Protein AF-0000000084575493 (afdb_homodimer)

pLDDT: mean 74.66, std 21.81, range [24.53, 96.75]

Solvent-accessible surface area (backbone atoms only — not comparable to full-atom values): 20691 Å² total; per-residue (Å²): 92,68,50,71,41,90,81,30,93,59,54,53,42,39,46,71,50,71,45,67,44,36,82,51,67,76,40,82,54,80,52,71,64,71,71,68,60,67,61,82,63,91,58,74,70,70,66,46,34,67,52,40,39,63,66,34,50,75,36,62,47,43,54,50,52,50,50,50,22,64,75,64,70,41,89,67,64,42,80,74,75,52,50,68,33,68,70,31,69,68,26,49,52,49,29,59,74,72,66,55,46,65,55,77,57,71,63,75,52,52,54,73,42,51,62,57,43,50,49,25,53,40,49,33,51,31,71,69,38,85,63,19,62,74,40,70,68,37,34,49,53,34,48,51,50,42,56,66,67,55,46,51,65,63,42,28,63,43,43,65,47,52,48,72,46,65,12,65,79,72,34,91,64,92,58,71,46,74,56,102,92,66,51,70,42,92,81,31,94,58,54,52,43,38,48,71,51,69,45,65,44,36,82,50,66,75,42,82,56,81,50,71,67,72,71,68,61,68,62,81,63,90,56,75,71,71,68,46,34,66,54,40,40,63,66,33,50,75,37,61,48,44,54,52,51,51,51,50,22,64,74,65,72,43,88,66,65,41,78,71,73,52,52,68,33,68,69,32,68,68,28,48,51,49,29,59,75,72,68,53,47,64,54,81,58,69,64,75,51,52,55,75,42,52,62,58,43,50,47,26,54,40,49,34,51,30,71,68,39,87,62,20,62,73,39,70,67,38,34,49,52,34,47,51,50,41,56,68,67,56,46,49,64,63,42,27,63,44,42,65,47,52,47,70,46,65,10,64,80,72,33,90,66,91,58,71,46,74,54,100

Nearest PDB structures (foldseek):
  3k9j-assembly2_A  TM=7.952E-01  e=5.932E-05  Homo sapiens
  1czb-assembly1_A-2  TM=6.270E-01  e=1.146E-02  Avian sarcoma virus
  3o4n-assembly1_B  TM=6.068E-01  e=2.576E-02  Rous sarcoma virus
  8cta-assembly4_M  TM=6.059E-01  e=1.301E-01  Human immunodeficiency virus 1
  5hot-assembly1_B  TM=5.696E-01  e=4.646E-01  Human immunodeficiency virus 1

Foldseek 3Di:
DWDDDPLALGTWDKDFDADQLGGFDIDTFDDVVVPDDPPPDPPPDDQALVSCLVRPVVPRPLVVQVVVCVVVVDHAEAEDLLPPSCPDPSNVVSCVVSVHHYDPDPSPCSVLPLVVVVVVQLSVQLVPDPCCRVDNVSVVVSSNVSSVPDGSVNRNVSNVVNPQPACVSVDVDPDSDRND/DWDDDPLALGTWDKDFDADQLGGFDIDTFDDVVVPDDPPPDPPPDDQALVSCLVRPVVPRPLVVQVVVCVVVVDHAEAEDLLPPSCPDPSNVVSCVVSVHHYDPDPSPPSVLPLVVVVVVQLSVQLVPDPCCRVDNVSVVVSSNVSSVPDGSVNRNVSNVVNPQPACVSVDVPDDSPRND

Sequence (360 aa):
MVYTHPNIKSGIMVWGCIAYGKKGPLVHLDLPRLKGKAPKDHKWGGLDAEGYVMQVLEGPLLQFYKDCEKEHDKKMLVVEDGASAHISKLTAEAQTRLGIKCLAHPTRSPDLNPIECIWFELKCKVQRMPGAYKSINALWEATRQAWEELTKEDIRRVTSKMGHVPEAAIEKKGGTVKVFMVYTHPNIKSGIMVWGCIAYGKKGPLVHLDLPRLKGKAPKDHKWGGLDAEGYVMQVLEGPLLQFYKDCEKEHDKKMLVVEDGASAHISKLTAEAQTRLGIKCLAHPTRSPDLNPIECIWFELKCKVQRMPGAYKSINALWEATRQAWEELTKEDIRRVTSKMGHVPEAAIEKKGGTVKVF

Radius of gyration: 20.81 Å; Cα contacts (8 Å, |Δi|>4): 531; chains: 2; bounding box: 54×52×47 Å

Structure (mmCIF, N/CA/C/O backbone):
data_AF-0000000084575493-model_v1
#
loop_
_entity.id
_entity.type
_entity.pdbx_description
1 polymer 'Tc1-like transposase DDE domain-containing protein'
#
loop_
_atom_site.group_PDB
_atom_site.id
_atom_site.type_symbol
_atom_site.label_atom_id
_atom_site.label_alt_id
_atom_site.label_comp_id
_atom_site.label_asym_id
_atom_site.label_entity_id
_atom_site.label_seq_id
_atom_site.pdbx_PDB_ins_code
_atom_site.Cartn_x
_atom_site.Cartn_y
_atom_site.Cartn_z
_atom_site.occupancy
_atom_site.B_iso_or_equiv
_atom_site.auth_seq_id
_atom_site.auth_comp_id
_atom_site.auth_asym_id
_atom_site.auth_atom_id
_atom_site.pdbx_PDB_model_num
ATOM 1 N N . MET A 1 1 ? -3.256 -10.516 0.684 1 44.16 1 MET A N 1
ATOM 2 C CA . MET A 1 1 ? -4.086 -9.398 1.142 1 44.16 1 MET A CA 1
ATOM 3 C C . MET A 1 1 ? -5.23 -9.898 2.018 1 44.16 1 MET A C 1
ATOM 5 O O . MET A 1 1 ? -5.828 -10.938 1.73 1 44.16 1 MET A O 1
ATOM 9 N N . VAL A 1 2 ? -5.371 -9.352 3.26 1 43.72 2 VAL A N 1
ATOM 10 C CA . VAL A 1 2 ? -6.469 -9.703 4.148 1 43.72 2 VAL A CA 1
ATOM 11 C C . VAL A 1 2 ? -7.574 -8.656 4.051 1 43.72 2 VAL A C 1
ATOM 13 O O . VAL A 1 2 ? -7.297 -7.453 4.031 1 43.72 2 VAL A O 1
ATOM 16 N N . TYR A 1 3 ? -8.805 -9.219 3.705 1 48.31 3 TYR A N 1
ATOM 17 C CA . TYR A 1 3 ? -9.984 -8.352 3.703 1 48.31 3 TYR A CA 1
ATOM 18 C C . TYR A 1 3 ? -10.781 -8.523 4.988 1 48.31 3 TYR A C 1
ATOM 20 O O . TYR A 1 3 ? -11.172 -9.633 5.344 1 48.31 3 TYR A O 1
ATOM 28 N N . THR A 1 4 ? -10.68 -7.508 5.891 1 44.91 4 THR A N 1
ATOM 29 C CA . THR A 1 4 ? -11.5 -7.566 7.098 1 44.91 4 THR A CA 1
ATOM 30 C C . THR A 1 4 ? -12.539 -6.449 7.098 1 44.91 4 THR A C 1
ATOM 32 O O . THR A 1 4 ? -12.297 -5.367 6.566 1 44.91 4 THR A O 1
ATOM 35 N N . HIS A 1 5 ? -13.758 -6.789 7.246 1 49.41 5 HIS A N 1
ATOM 36 C CA . HIS A 1 5 ? -14.844 -5.82 7.398 1 49.41 5 HIS A CA 1
ATOM 37 C C . HIS A 1 5 ? -15.531 -5.969 8.75 1 49.41 5 HIS A C 1
ATOM 39 O O . HIS A 1 5 ? -15.719 -7.086 9.234 1 49.41 5 HIS A O 1
ATOM 45 N N . PRO A 1 6 ? -15.633 -4.797 9.43 1 46.91 6 PRO A N 1
ATOM 46 C CA . PRO A 1 6 ? -16.219 -4.867 10.773 1 46.91 6 PRO A CA 1
ATOM 47 C C . PRO A 1 6 ? -17.438 -5.793 10.828 1 46.91 6 PRO A C 1
ATOM 49 O O . PRO A 1 6 ? -17.672 -6.434 11.859 1 46.91 6 PRO A O 1
ATOM 52 N N . ASN A 1 7 ? -18.219 -5.793 9.805 1 44.56 7 ASN A N 1
ATOM 53 C CA . ASN A 1 7 ? -19.422 -6.621 9.844 1 44.56 7 ASN A CA 1
ATOM 54 C C . ASN A 1 7 ? -19.094 -8.102 9.727 1 44.56 7 ASN A C 1
ATOM 56 O O . ASN A 1 7 ? -19.953 -8.961 9.914 1 44.56 7 ASN A O 1
ATOM 60 N N . ILE A 1 8 ? -17.906 -8.305 9.211 1 44.69 8 ILE A N 1
ATOM 61 C CA . ILE A 1 8 ? -17.5 -9.703 9.117 1 44.69 8 ILE A CA 1
ATOM 62 C C . ILE A 1 8 ? -16.375 -9.977 10.094 1 44.69 8 ILE A C 1
ATOM 64 O O . ILE A 1 8 ? -15.383 -9.234 10.141 1 44.69 8 ILE A O 1
ATOM 68 N N . LYS A 1 9 ? -16.625 -10.586 11.219 1 50.38 9 LYS A N 1
ATOM 69 C CA . LYS A 1 9 ? -15.68 -10.961 12.273 1 50.38 9 LYS A CA 1
ATOM 70 C C . LYS A 1 9 ? -14.414 -11.578 11.688 1 50.38 9 LYS A C 1
ATOM 72 O O . LYS A 1 9 ? -13.383 -11.656 12.359 1 50.38 9 LYS A O 1
ATOM 77 N N . SER A 1 10 ? -14.742 -12.188 10.477 1 54.75 10 SER A N 1
ATOM 78 C CA . SER A 1 10 ? -13.609 -12.914 9.93 1 54.75 10 SER A CA 1
ATOM 79 C C . SER A 1 10 ? -13.258 -12.422 8.531 1 54.75 10 SER A C 1
ATOM 81 O O . SER A 1 10 ? -14.133 -11.945 7.797 1 54.75 10 SER A O 1
ATOM 83 N N . GLY A 1 11 ? -12.094 -12.086 8.234 1 70 11 GLY A N 1
ATOM 84 C CA . GLY A 1 11 ? -11.656 -11.68 6.906 1 70 11 GLY A CA 1
ATOM 85 C C . GLY A 1 11 ? -11.172 -12.844 6.062 1 70 11 GLY A C 1
ATOM 86 O O . GLY A 1 11 ? -11.32 -14.008 6.449 1 70 11 GLY A O 1
ATOM 87 N N . ILE A 1 12 ? -11.211 -12.766 4.793 1 79.75 12 ILE A N 1
ATOM 88 C CA . ILE A 1 12 ? -10.617 -13.758 3.898 1 79.75 12 ILE A CA 1
ATOM 89 C C . ILE A 1 12 ? -9.18 -13.352 3.572 1 79.75 12 ILE A C 1
ATOM 91 O O . ILE A 1 12 ? -8.828 -12.172 3.629 1 79.75 12 ILE A O 1
ATOM 95 N N . MET A 1 13 ? -8.445 -14.43 3.402 1 83.88 13 MET A N 1
ATOM 96 C CA . MET A 1 13 ? -7.094 -14.227 2.889 1 83.88 13 MET A CA 1
ATOM 97 C C . MET A 1 13 ? -6.996 -14.656 1.427 1 83.88 13 MET A C 1
ATOM 99 O O . MET A 1 13 ? -7.371 -15.773 1.077 1 83.88 13 MET A O 1
ATOM 103 N N . VAL A 1 14 ? -6.574 -13.68 0.652 1 89.62 14 VAL A N 1
ATOM 104 C CA . VAL A 1 14 ? -6.449 -13.992 -0.769 1 89.62 14 VAL A CA 1
ATOM 105 C C . VAL A 1 14 ? -5.023 -13.711 -1.236 1 89.62 14 VAL A C 1
ATOM 107 O O . VAL A 1 14 ? -4.32 -12.883 -0.649 1 89.62 14 VAL A O 1
ATOM 110 N N . TRP A 1 15 ? -4.617 -14.492 -2.221 1 89.69 15 TRP A N 1
ATOM 111 C CA . TRP A 1 15 ? -3.359 -14.25 -2.918 1 89.69 15 TRP A CA 1
ATOM 112 C C . TRP A 1 15 ? -3.596 -14.016 -4.406 1 89.69 15 TRP A C 1
ATOM 114 O O . TRP A 1 15 ? -4.434 -14.68 -5.02 1 89.69 15 TRP A O 1
ATOM 124 N N . GLY A 1 16 ? -2.914 -13 -4.941 1 92.5 16 GLY A N 1
ATOM 125 C CA . GLY A 1 16 ? -2.934 -12.719 -6.367 1 92.5 16 GLY A CA 1
ATOM 126 C C . GLY A 1 16 ? -1.605 -12.211 -6.895 1 92.5 16 GLY A C 1
ATOM 127 O O . GLY A 1 16 ? -0.726 -11.836 -6.117 1 92.5 16 GLY A O 1
ATOM 128 N N . CYS A 1 17 ? -1.479 -12.305 -8.188 1 92.56 17 CYS A N 1
ATOM 129 C CA . CYS A 1 17 ? -0.274 -11.766 -8.812 1 92.56 17 CYS A CA 1
ATOM 130 C C . CYS A 1 17 ? -0.595 -11.117 -10.156 1 92.56 17 CYS A C 1
ATOM 132 O O . CYS A 1 17 ? -1.684 -11.312 -10.695 1 92.56 17 CYS A O 1
ATOM 134 N N . ILE A 1 18 ? 0.284 -10.305 -10.531 1 91.5 18 ILE A N 1
ATOM 135 C CA . ILE A 1 18 ? 0.169 -9.617 -11.82 1 91.5 18 ILE A CA 1
ATOM 136 C C . ILE A 1 18 ? 1.536 -9.562 -12.5 1 91.5 18 ILE A C 1
ATOM 138 O O . ILE A 1 18 ? 2.568 -9.727 -11.844 1 91.5 18 ILE A O 1
ATOM 142 N N . ALA A 1 19 ? 1.518 -9.5 -13.766 1 89.5 19 ALA A N 1
ATOM 143 C CA . ALA A 1 19 ? 2.688 -9.227 -14.602 1 89.5 19 ALA A CA 1
ATOM 144 C C . ALA A 1 19 ? 2.424 -8.062 -15.547 1 89.5 19 ALA A C 1
ATOM 146 O O . ALA A 1 19 ? 1.321 -7.516 -15.578 1 89.5 19 ALA A O 1
ATOM 147 N N . TYR A 1 20 ? 3.451 -7.605 -16.188 1 84.25 20 TYR A N 1
ATOM 148 C CA . TYR A 1 20 ? 3.273 -6.465 -17.094 1 84.25 20 TYR A CA 1
ATOM 149 C C . TYR A 1 20 ? 2.105 -6.695 -18.031 1 84.25 20 TYR A C 1
ATOM 151 O O . TYR A 1 20 ? 2.195 -7.516 -18.953 1 84.25 20 TYR A O 1
ATOM 159 N N . GLY A 1 21 ? 1.023 -6.004 -17.75 1 82.31 21 GLY A N 1
ATOM 160 C CA . GLY A 1 21 ? -0.167 -6.059 -18.594 1 82.31 21 GLY A CA 1
ATOM 161 C C . GLY A 1 21 ? -0.889 -7.391 -18.5 1 82.31 21 GLY A C 1
ATOM 162 O O . GLY A 1 21 ? -1.679 -7.73 -19.391 1 82.31 21 GLY A O 1
ATOM 163 N N . LYS A 1 22 ? -0.613 -8.211 -17.609 1 90.25 22 LYS A N 1
ATOM 164 C CA . LYS A 1 22 ? -1.219 -9.531 -17.484 1 90.25 22 LYS A CA 1
ATOM 165 C C . LYS A 1 22 ? -1.695 -9.789 -16.047 1 90.25 22 LYS A C 1
ATOM 167 O O . LYS A 1 22 ? -0.956 -9.555 -15.094 1 90.25 22 LYS A O 1
ATOM 172 N N . LYS A 1 23 ? -2.91 -10.227 -16 1 94.12 23 LYS A N 1
ATOM 173 C CA . LYS A 1 23 ? -3.498 -10.594 -14.719 1 94.12 23 LYS A CA 1
ATOM 174 C C . LYS A 1 23 ? -3.27 -12.07 -14.406 1 94.12 23 LYS A C 1
ATOM 176 O O . LYS A 1 23 ? -3.494 -12.93 -15.258 1 94.12 23 LYS A O 1
ATOM 181 N N . GLY A 1 24 ? -2.748 -12.352 -13.25 1 95.56 24 GLY A N 1
ATOM 182 C CA . GLY A 1 24 ? -2.576 -13.727 -12.805 1 95.56 24 GLY A CA 1
ATOM 183 C C . GLY A 1 24 ? -3.771 -14.258 -12.031 1 95.56 24 GLY A C 1
ATOM 184 O O . GLY A 1 24 ? -4.812 -13.602 -11.961 1 95.56 24 GLY A O 1
ATOM 185 N N . PRO A 1 25 ? -3.598 -15.414 -11.531 1 95.75 25 PRO A N 1
ATOM 186 C CA . PRO A 1 25 ? -4.707 -16.016 -10.789 1 95.75 25 PRO A CA 1
ATOM 187 C C . PRO A 1 25 ? -4.949 -15.344 -9.438 1 95.75 25 PRO A C 1
ATOM 189 O O . PRO A 1 25 ? -4.043 -14.711 -8.891 1 95.75 25 PRO A O 1
ATOM 192 N N . LEU A 1 26 ? -6.125 -15.383 -8.945 1 95.88 26 LEU A N 1
ATOM 193 C CA . LEU A 1 26 ? -6.512 -15.055 -7.578 1 95.88 26 LEU A CA 1
ATOM 194 C C . LEU A 1 26 ? -6.883 -16.312 -6.805 1 95.88 26 LEU A C 1
ATOM 196 O O . LEU A 1 26 ? -7.68 -17.125 -7.277 1 95.88 26 LEU A O 1
ATOM 200 N N . VAL A 1 27 ? -6.285 -16.469 -5.617 1 94.06 27 VAL A N 1
ATOM 201 C CA . VAL A 1 27 ? -6.488 -17.703 -4.852 1 94.06 27 VAL A CA 1
ATOM 202 C C . VAL A 1 27 ? -7.047 -17.359 -3.473 1 94.06 27 VAL A C 1
ATOM 204 O O . VAL A 1 27 ? -6.57 -16.438 -2.811 1 94.06 27 VAL A O 1
ATOM 207 N N . HIS A 1 28 ? -8.086 -18.062 -3.123 1 92.56 28 HIS A N 1
ATOM 208 C CA . HIS A 1 28 ? -8.562 -18.016 -1.746 1 92.56 28 HIS A CA 1
ATOM 209 C C . HIS A 1 28 ? -7.75 -18.953 -0.856 1 92.56 28 HIS A C 1
ATOM 211 O O . HIS A 1 28 ? -7.789 -20.172 -1.024 1 92.56 28 HIS A O 1
ATOM 217 N N . LEU A 1 29 ? -7.043 -18.359 0.084 1 87.88 29 LEU A N 1
ATOM 218 C CA . LEU A 1 29 ? -6.113 -19.141 0.882 1 87.88 29 LEU A CA 1
ATOM 219 C C . LEU A 1 29 ? -6.793 -19.688 2.135 1 87.88 29 LEU A C 1
ATOM 221 O O . LEU A 1 29 ? -7.594 -18.984 2.76 1 87.88 29 LEU A O 1
ATOM 225 N N . ASP A 1 30 ? -6.469 -20.906 2.422 1 79.31 30 ASP A N 1
ATOM 226 C CA . ASP A 1 30 ? -6.938 -21.531 3.65 1 79.31 30 ASP A CA 1
ATOM 227 C C . ASP A 1 30 ? -5.984 -21.25 4.809 1 79.31 30 ASP A C 1
ATOM 229 O O . ASP A 1 30 ? -4.785 -21.531 4.711 1 79.31 30 ASP A O 1
ATOM 233 N N . LEU A 1 31 ? -6.453 -20.625 5.801 1 70.81 31 LEU A N 1
ATOM 234 C CA . LEU A 1 31 ? -5.605 -20.359 6.957 1 70.81 31 LEU A CA 1
ATOM 235 C C . LEU A 1 31 ? -5.816 -21.406 8.039 1 70.81 31 LEU A C 1
ATOM 237 O O . LEU A 1 31 ? -6.957 -21.734 8.383 1 70.81 31 LEU A O 1
ATOM 241 N N . PRO A 1 32 ? -4.914 -22.391 8.211 1 55.72 32 PRO A N 1
ATOM 242 C CA . PRO A 1 32 ? -5.141 -23.422 9.242 1 55.72 32 PRO A CA 1
ATOM 243 C C . PRO A 1 32 ? -5.684 -22.828 10.539 1 55.72 32 PRO A C 1
ATOM 245 O O . PRO A 1 32 ? -6.523 -23.453 11.203 1 55.72 32 PRO A O 1
ATOM 248 N N . ARG A 1 33 ? -4.867 -21.969 11.227 1 49.56 33 ARG A N 1
ATOM 249 C CA . ARG A 1 33 ? -5.23 -21.516 12.562 1 49.56 33 ARG A CA 1
ATOM 250 C C . ARG A 1 33 ? -6.617 -20.875 12.57 1 49.56 33 ARG A C 1
ATOM 252 O O . ARG A 1 33 ? -7.191 -20.641 13.633 1 49.56 33 ARG A O 1
ATOM 259 N N . LEU A 1 34 ? -7.094 -20.484 11.492 1 46.62 34 LEU A N 1
ATOM 260 C CA . LEU A 1 34 ? -8.461 -19.969 11.5 1 46.62 34 LEU A CA 1
ATOM 261 C C . LEU A 1 34 ? -9.453 -21.078 11.812 1 46.62 34 LEU A C 1
ATOM 263 O O . LEU A 1 34 ? -10.594 -20.812 12.203 1 46.62 34 LEU A O 1
ATOM 267 N N . LYS A 1 35 ? -9.25 -22.406 11.508 1 43.94 35 LYS A N 1
ATOM 268 C CA . LYS A 1 35 ? -10.25 -23.438 11.758 1 43.94 35 LYS A CA 1
ATOM 269 C C . LYS A 1 35 ? -10.484 -23.625 13.25 1 43.94 35 LYS A C 1
ATOM 271 O O . LYS A 1 35 ? -11.539 -24.125 13.664 1 43.94 35 LYS A O 1
ATOM 276 N N . GLY A 1 36 ? -9.484 -23.734 14.117 1 40.72 36 GLY A N 1
ATOM 277 C CA . GLY A 1 36 ? -9.82 -24.062 15.492 1 40.72 36 GLY A CA 1
ATOM 278 C C . GLY A 1 36 ? -10.18 -22.844 16.328 1 40.72 36 GLY A C 1
ATOM 279 O O . GLY A 1 36 ? -11.32 -22.703 16.766 1 40.72 36 GLY A O 1
ATOM 280 N N . LYS A 1 37 ? -9.242 -22.406 17.344 1 37.75 37 LYS A N 1
ATOM 281 C CA . LYS A 1 37 ? -9.516 -21.453 18.406 1 37.75 37 LYS A CA 1
ATOM 282 C C . LYS A 1 37 ? -9.688 -20.047 17.859 1 37.75 37 LYS A C 1
ATOM 284 O O . LYS A 1 37 ? -8.961 -19.625 16.953 1 37.75 37 LYS A O 1
ATOM 289 N N . ALA A 1 38 ? -10.867 -19.688 17.969 1 40.19 38 ALA A N 1
ATOM 290 C CA . ALA A 1 38 ? -11.125 -18.266 17.766 1 40.19 38 ALA A CA 1
ATOM 291 C C . ALA A 1 38 ? -9.914 -17.422 18.156 1 40.19 38 ALA A C 1
ATOM 293 O O . ALA A 1 38 ? -9.352 -17.594 19.234 1 40.19 38 ALA A O 1
ATOM 294 N N . PRO A 1 39 ? -9.031 -17.141 17.125 1 36.59 39 PRO A N 1
ATOM 295 C CA . PRO A 1 39 ? -7.887 -16.438 17.719 1 36.59 39 PRO A CA 1
ATOM 296 C C . PRO A 1 39 ? -8.281 -15.578 18.906 1 36.59 39 PRO A C 1
ATOM 298 O O . PRO A 1 39 ? -9.305 -14.891 18.875 1 36.59 39 PRO A O 1
ATOM 301 N N . LYS A 1 40 ? -8.102 -16.188 20.078 1 38.69 40 LYS A N 1
ATOM 302 C CA . LYS A 1 40 ? -8.32 -15.188 21.109 1 38.69 40 LYS A CA 1
ATOM 303 C C . LYS A 1 40 ? -7.926 -13.797 20.625 1 38.69 40 LYS A C 1
ATOM 305 O O . LYS A 1 40 ? -8.625 -12.82 20.906 1 38.69 40 LYS A O 1
ATOM 310 N N . ASP A 1 41 ? -6.547 -13.57 20.672 1 38.31 41 ASP A N 1
ATOM 311 C CA . ASP A 1 41 ? -5.953 -12.266 20.391 1 38.31 41 ASP A CA 1
ATOM 312 C C . ASP A 1 41 ? -6.008 -11.961 18.891 1 38.31 41 ASP A C 1
ATOM 314 O O . ASP A 1 41 ? -6.07 -12.875 18.062 1 38.31 41 ASP A O 1
ATOM 318 N N . HIS A 1 42 ? -6.465 -10.812 18.484 1 41.06 42 HIS A N 1
ATOM 319 C CA . HIS A 1 42 ? -6.715 -10.047 17.281 1 41.06 42 HIS A CA 1
ATOM 320 C C . HIS A 1 42 ? -5.738 -10.438 16.172 1 41.06 42 HIS A C 1
ATOM 322 O O . HIS A 1 42 ? -5.676 -9.773 15.133 1 41.06 42 HIS A O 1
ATOM 328 N N . LYS A 1 43 ? -4.84 -11.422 16.484 1 42.31 43 LYS A N 1
ATOM 329 C CA . LYS A 1 43 ? -3.85 -11.641 15.43 1 42.31 43 LYS A CA 1
ATOM 330 C C . LYS A 1 43 ? -4.371 -12.617 14.375 1 42.31 43 LYS A C 1
ATOM 332 O O . LYS A 1 43 ? -4.527 -13.805 14.641 1 42.31 43 LYS A O 1
ATOM 337 N N . TRP A 1 44 ? -5.359 -12.391 13.594 1 45.38 44 TRP A N 1
ATOM 338 C CA . TRP A 1 44 ? -5.664 -13.227 12.445 1 45.38 44 TRP A CA 1
ATOM 339 C C . TRP A 1 44 ? -4.41 -13.93 11.938 1 45.38 44 TRP A C 1
ATOM 341 O O . TRP A 1 44 ? -3.354 -13.312 11.805 1 45.38 44 TRP A O 1
ATOM 351 N N . GLY A 1 45 ? -4.094 -15.07 12.477 1 51.16 45 GLY A N 1
ATOM 352 C CA . GLY A 1 45 ? -2.928 -15.828 12.062 1 51.16 45 GLY A CA 1
ATOM 353 C C . GLY A 1 45 ? -2.654 -15.727 10.57 1 51.16 45 GLY A C 1
ATOM 354 O O . GLY A 1 45 ? -3.582 -15.773 9.758 1 51.16 45 GLY A O 1
ATOM 355 N N . GLY A 1 46 ? -1.637 -14.922 10.102 1 64.81 46 GLY A N 1
ATOM 356 C CA . GLY A 1 46 ? -1.188 -14.797 8.727 1 64.81 46 GLY A CA 1
ATOM 357 C C . GLY A 1 46 ? -0.797 -16.125 8.102 1 64.81 46 GLY A C 1
ATOM 358 O O . GLY A 1 46 ? -0.884 -17.172 8.75 1 64.81 46 GLY A O 1
ATOM 359 N N . LEU A 1 47 ? -0.883 -16.281 6.766 1 75.5 47 LEU A N 1
ATOM 360 C CA . LEU A 1 47 ? -0.396 -17.422 6.004 1 75.5 47 LEU A CA 1
ATOM 361 C C . LEU A 1 47 ? 1.035 -17.781 6.398 1 75.5 47 LEU A C 1
ATOM 363 O O . LEU A 1 47 ? 1.931 -16.938 6.305 1 75.5 47 LEU A O 1
ATOM 367 N N . ASP A 1 48 ? 1.24 -19.047 6.93 1 83.5 48 ASP A N 1
ATOM 368 C CA . ASP A 1 48 ? 2.609 -19.422 7.27 1 83.5 48 ASP A CA 1
ATOM 369 C C . ASP A 1 48 ? 3.363 -19.922 6.039 1 83.5 48 ASP A C 1
ATOM 371 O O . ASP A 1 48 ? 2.791 -20.016 4.949 1 83.5 48 ASP A O 1
ATOM 375 N N . ALA A 1 49 ? 4.617 -20.188 6.293 1 87.5 49 ALA A N 1
ATOM 376 C CA . ALA A 1 49 ? 5.504 -20.531 5.188 1 87.5 49 ALA A CA 1
ATOM 377 C C . ALA A 1 49 ? 5.031 -21.812 4.484 1 87.5 49 ALA A C 1
ATOM 379 O O . ALA A 1 49 ? 5.066 -21.891 3.254 1 87.5 49 ALA A O 1
ATOM 380 N N . GLU A 1 50 ? 4.648 -22.766 5.227 1 89.44 50 GLU A N 1
ATOM 381 C CA . GLU A 1 50 ? 4.18 -24.016 4.645 1 89.44 50 GLU A CA 1
ATOM 382 C C . GLU A 1 50 ? 2.945 -23.781 3.773 1 89.44 50 GLU A C 1
ATOM 384 O O . GLU A 1 50 ? 2.863 -24.312 2.66 1 89.44 50 GLU A O 1
ATOM 389 N N . GLY A 1 51 ? 2.031 -23.094 4.32 1 89.56 51 GLY A N 1
ATOM 390 C CA . GLY A 1 51 ? 0.841 -22.75 3.559 1 89.56 51 GLY A CA 1
ATOM 391 C C . GLY A 1 51 ? 1.146 -21.984 2.293 1 89.56 51 GLY A C 1
ATOM 392 O O . GLY A 1 51 ? 0.517 -22.203 1.256 1 89.56 51 GLY A O 1
ATOM 393 N N . TYR A 1 52 ? 2.064 -21.125 2.387 1 91.38 52 TYR A N 1
ATOM 394 C CA . TYR A 1 52 ? 2.461 -20.328 1.227 1 91.38 52 TYR A CA 1
ATOM 395 C C . TYR A 1 52 ? 3.074 -21.219 0.149 1 91.38 52 TYR A C 1
ATOM 397 O O . TYR A 1 52 ? 2.734 -21.094 -1.03 1 91.38 52 TYR A O 1
ATOM 405 N N . VAL A 1 53 ? 3.949 -22.047 0.545 1 93.88 53 VAL A N 1
ATOM 406 C CA . VAL A 1 53 ? 4.621 -22.938 -0.406 1 93.88 53 VAL A CA 1
ATOM 407 C C . VAL A 1 53 ? 3.598 -23.844 -1.076 1 93.88 53 VAL A C 1
ATOM 409 O O . VAL A 1 53 ? 3.566 -23.953 -2.303 1 93.88 53 VAL A O 1
ATOM 412 N N . MET A 1 54 ? 2.746 -24.375 -0.34 1 93.44 54 MET A N 1
ATOM 413 C CA . MET A 1 54 ? 1.825 -25.391 -0.849 1 93.44 54 MET A CA 1
ATOM 414 C C . MET A 1 54 ? 0.704 -24.75 -1.659 1 93.44 54 MET A C 1
ATOM 416 O O . MET A 1 54 ? 0.314 -25.266 -2.707 1 93.44 54 MET A O 1
ATOM 420 N N . GLN A 1 55 ? 0.187 -23.688 -1.189 1 94 55 GLN A N 1
ATOM 421 C CA . GLN A 1 55 ? -1.021 -23.141 -1.799 1 94 55 GLN A CA 1
ATOM 422 C C . GLN A 1 55 ? -0.681 -22.141 -2.895 1 94 55 GLN A C 1
ATOM 424 O O . GLN A 1 55 ? -1.514 -21.844 -3.754 1 94 55 GLN A O 1
ATOM 429 N N . VAL A 1 56 ? 0.516 -21.578 -2.869 1 93.94 56 VAL A N 1
ATOM 430 C CA . VAL A 1 56 ? 0.827 -20.484 -3.785 1 93.94 56 VAL A CA 1
ATOM 431 C C . VAL A 1 56 ? 1.997 -20.875 -4.684 1 93.94 56 VAL A C 1
ATOM 433 O O . VAL A 1 56 ? 1.834 -21.031 -5.895 1 93.94 56 VAL A O 1
ATOM 436 N N . LEU A 1 57 ? 3.148 -21.141 -4.137 1 94.19 57 LEU A N 1
ATOM 437 C CA . LEU A 1 57 ? 4.375 -21.344 -4.902 1 94.19 57 LEU A CA 1
ATOM 438 C C . LEU A 1 57 ? 4.266 -22.547 -5.82 1 94.19 57 LEU A C 1
ATOM 440 O O . LEU A 1 57 ? 4.559 -22.469 -7.016 1 94.19 57 LEU A O 1
ATOM 444 N N . GLU A 1 58 ? 3.855 -23.656 -5.25 1 95.44 58 GLU A N 1
ATOM 445 C CA . GLU A 1 58 ? 3.877 -24.922 -5.977 1 95.44 58 GLU A CA 1
ATOM 446 C C . GLU A 1 58 ? 2.664 -25.047 -6.895 1 95.44 58 GLU A C 1
ATOM 448 O O . GLU A 1 58 ? 2.568 -26 -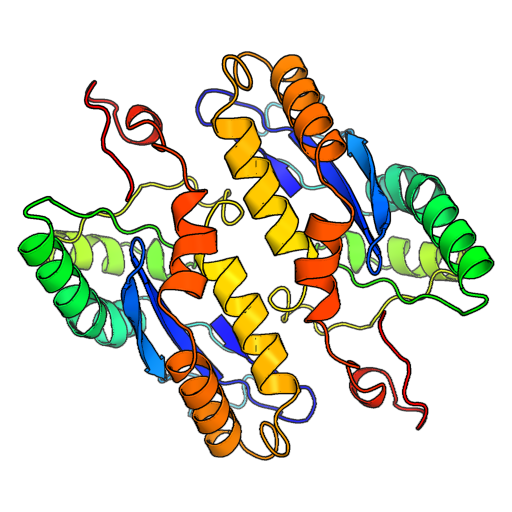7.676 1 95.44 58 GLU A O 1
ATOM 453 N N . GLY A 1 59 ? 1.805 -24.125 -6.961 1 94.62 59 GLY A N 1
ATOM 454 C CA . GLY A 1 59 ? 0.607 -24.172 -7.785 1 94.62 59 GLY A CA 1
ATOM 455 C C . GLY A 1 59 ? 0.415 -22.953 -8.648 1 94.62 59 GLY A C 1
ATOM 456 O O . GLY A 1 59 ? 1.034 -22.828 -9.711 1 94.62 59 GLY A O 1
ATOM 457 N N . PRO A 1 60 ? -0.386 -22.125 -8.133 1 95 60 PRO A N 1
ATOM 458 C CA . PRO A 1 60 ? -0.804 -21.016 -9 1 95 60 PRO A CA 1
ATOM 459 C C . PRO A 1 60 ? 0.363 -20.141 -9.445 1 95 60 PRO A C 1
ATOM 461 O O . PRO A 1 60 ? 0.406 -19.688 -10.594 1 95 60 PRO A O 1
ATOM 464 N N . LEU A 1 61 ? 1.254 -19.859 -8.578 1 95.06 61 LEU A N 1
ATOM 465 C CA . LEU A 1 61 ? 2.361 -18.984 -8.953 1 95.06 61 LEU A CA 1
ATOM 466 C C . LEU A 1 61 ? 3.283 -19.688 -9.953 1 95.06 61 LEU A C 1
ATOM 468 O O . LEU A 1 61 ? 3.721 -19.062 -10.93 1 95.06 61 LEU A O 1
ATOM 472 N N . LEU A 1 62 ? 3.676 -20.922 -9.695 1 95.62 62 LEU A N 1
ATOM 473 C CA . LEU A 1 62 ? 4.57 -21.656 -10.586 1 95.62 62 LEU A CA 1
ATOM 474 C C . LEU A 1 62 ? 4.012 -21.703 -12.008 1 95.62 62 LEU A C 1
ATOM 476 O O . LEU A 1 62 ? 4.738 -21.438 -12.969 1 95.62 62 LEU A O 1
ATOM 480 N N . GLN A 1 63 ? 2.74 -22.062 -12.078 1 96.25 63 GLN A N 1
ATOM 481 C CA . GLN A 1 63 ? 2.117 -22.141 -13.398 1 96.25 63 GLN A CA 1
ATOM 482 C C . GLN A 1 63 ? 2.148 -20.797 -14.102 1 96.25 63 GLN A C 1
ATOM 484 O O . GLN A 1 63 ? 2.498 -20.703 -15.281 1 96.25 63 GLN A O 1
ATOM 489 N N . PHE A 1 64 ? 1.756 -19.766 -13.445 1 94.56 64 PHE A N 1
ATOM 490 C CA . PHE A 1 64 ? 1.754 -18.422 -14.016 1 94.56 64 PHE A CA 1
ATOM 491 C C . PHE A 1 64 ? 3.166 -18 -14.398 1 94.56 64 PHE A C 1
ATOM 493 O O . PHE A 1 64 ? 3.373 -17.375 -15.445 1 94.56 64 PHE A O 1
ATOM 500 N N . TYR A 1 65 ? 4.113 -18.266 -13.531 1 92.62 65 TYR A N 1
ATOM 501 C CA . TYR A 1 65 ? 5.527 -17.969 -13.734 1 92.62 65 TYR A CA 1
ATOM 502 C C . TYR A 1 65 ? 6.039 -18.609 -15.016 1 92.62 65 TYR A C 1
ATOM 504 O O . TYR A 1 65 ? 6.633 -17.938 -15.859 1 92.62 65 TYR A O 1
ATOM 512 N N . LYS A 1 66 ? 5.754 -19.844 -15.188 1 93.56 66 LYS A N 1
ATOM 513 C CA . LYS A 1 66 ? 6.191 -20.594 -16.359 1 93.56 66 LYS A CA 1
ATOM 514 C C . LYS A 1 66 ? 5.504 -20.078 -17.625 1 93.56 66 LYS A C 1
ATOM 516 O O . LYS A 1 66 ? 6.133 -19.969 -18.672 1 93.56 66 LYS A O 1
ATOM 521 N N . ASP A 1 67 ? 4.234 -19.844 -17.484 1 93.06 67 ASP A N 1
ATOM 522 C CA . ASP A 1 67 ? 3.494 -19.312 -18.625 1 93.06 67 ASP A CA 1
ATOM 523 C C . ASP A 1 67 ? 4.086 -17.984 -19.094 1 93.06 67 ASP A C 1
ATOM 525 O O . ASP A 1 67 ? 4.23 -17.75 -20.297 1 93.06 67 ASP A O 1
ATOM 529 N N . CYS A 1 68 ? 4.375 -17.141 -18.172 1 90.12 68 CYS A N 1
ATOM 530 C CA . CYS A 1 68 ? 4.945 -15.836 -18.5 1 90.12 68 CYS A CA 1
ATOM 531 C C . CYS A 1 68 ? 6.316 -15.992 -19.156 1 90.12 68 CYS A C 1
ATOM 533 O O . CYS A 1 68 ? 6.648 -15.273 -20.094 1 90.12 68 CYS A O 1
ATOM 535 N N . GLU A 1 69 ? 7.074 -16.844 -18.609 1 88.19 69 GLU A N 1
ATOM 536 C CA . GLU A 1 69 ? 8.398 -17.078 -19.172 1 88.19 69 GLU A CA 1
ATOM 537 C C . GLU A 1 69 ? 8.305 -17.594 -20.609 1 88.19 69 GLU A C 1
ATOM 539 O O . GLU A 1 69 ? 9.078 -17.172 -21.469 1 88.19 69 GLU A O 1
ATOM 544 N N . LYS A 1 70 ? 7.418 -18.469 -20.781 1 90.75 70 LYS A N 1
ATOM 545 C CA . LYS A 1 70 ? 7.219 -19.016 -22.109 1 90.75 70 LYS A CA 1
ATOM 546 C C . LYS A 1 70 ? 6.762 -17.922 -23.094 1 90.75 70 LYS A C 1
ATOM 548 O O . LYS A 1 70 ? 7.246 -17.844 -24.219 1 90.75 70 LYS A O 1
ATOM 553 N N . GLU A 1 71 ? 5.859 -17.109 -22.656 1 88.62 71 GLU A N 1
ATOM 554 C CA . GLU A 1 71 ? 5.285 -16.062 -23.484 1 88.62 71 GLU A CA 1
ATOM 555 C C . GLU A 1 71 ? 6.324 -15.008 -23.844 1 88.62 71 GLU A C 1
ATOM 557 O O . GLU A 1 71 ? 6.328 -14.484 -24.969 1 88.62 71 GLU A O 1
ATOM 562 N N . HIS A 1 72 ? 7.207 -14.703 -22.922 1 81.94 72 HIS A N 1
ATOM 563 C CA . HIS A 1 72 ? 8.141 -13.602 -23.141 1 81.94 72 HIS A CA 1
ATOM 564 C C . HIS A 1 72 ? 9.531 -14.117 -23.469 1 81.94 72 HIS A C 1
ATOM 566 O O . HIS A 1 72 ? 10.43 -13.336 -23.781 1 81.94 72 HIS A O 1
ATOM 572 N N . ASP A 1 73 ? 9.664 -15.383 -23.422 1 82.25 73 ASP A N 1
ATOM 573 C CA . ASP A 1 73 ? 10.938 -16.047 -23.672 1 82.25 73 ASP A CA 1
ATOM 574 C C . ASP A 1 73 ? 12.055 -15.422 -22.844 1 82.25 73 ASP A C 1
ATOM 576 O O . ASP A 1 73 ? 13.117 -15.086 -23.375 1 82.25 73 ASP A O 1
ATOM 580 N N . LYS A 1 74 ? 11.742 -15.047 -21.641 1 79.38 74 LYS A N 1
ATOM 581 C CA . LYS A 1 74 ? 12.688 -14.484 -20.672 1 79.38 74 LYS A CA 1
ATOM 582 C C . LYS A 1 74 ? 12.359 -14.953 -19.266 1 79.38 74 LYS A C 1
ATOM 584 O O . LYS A 1 74 ? 11.227 -15.328 -18.969 1 79.38 74 LYS A O 1
ATOM 589 N N . LYS A 1 75 ? 13.383 -14.992 -18.516 1 80 75 LYS A N 1
ATOM 590 C CA . LYS A 1 75 ? 13.18 -15.297 -17.094 1 80 75 LYS A CA 1
ATOM 591 C C . LYS A 1 75 ? 12.477 -14.141 -16.391 1 80 75 LYS A C 1
ATOM 593 O O . LYS A 1 75 ? 12.742 -12.977 -16.672 1 80 75 LYS A O 1
ATOM 598 N N . MET A 1 76 ? 11.578 -14.562 -15.594 1 82.31 76 MET A N 1
ATOM 599 C CA . MET A 1 76 ? 10.82 -13.57 -14.836 1 82.31 76 MET A CA 1
ATOM 600 C C . MET A 1 76 ? 11.352 -13.461 -13.406 1 82.31 76 MET A C 1
ATOM 602 O O . MET A 1 76 ? 12 -14.375 -12.906 1 82.31 76 MET A O 1
ATOM 606 N N . LEU A 1 77 ? 11.156 -12.273 -12.867 1 82.94 77 LEU A N 1
ATOM 607 C CA . LEU A 1 77 ? 11.461 -12.039 -11.461 1 82.94 77 LEU A CA 1
ATOM 608 C C . LEU A 1 77 ? 10.188 -11.781 -10.664 1 82.94 77 LEU A C 1
ATOM 610 O O . LEU A 1 77 ? 9.305 -11.039 -11.117 1 82.94 77 LEU A O 1
ATOM 614 N N . VAL A 1 78 ? 10.125 -12.477 -9.586 1 85.69 78 VAL A N 1
ATOM 615 C CA . VAL A 1 78 ? 8.969 -12.297 -8.719 1 85.69 78 VAL A CA 1
ATOM 616 C C . VAL A 1 78 ? 9.273 -11.227 -7.672 1 85.69 78 VAL A C 1
ATOM 618 O O . VAL A 1 78 ? 10.328 -11.258 -7.035 1 85.69 78 VAL A O 1
ATOM 621 N N . VAL A 1 79 ? 8.375 -10.266 -7.594 1 79.19 79 VAL A N 1
ATOM 622 C CA . VAL A 1 79 ? 8.438 -9.258 -6.539 1 79.19 79 VAL A CA 1
ATOM 623 C C . VAL A 1 79 ? 7.402 -9.57 -5.465 1 79.19 79 VAL A C 1
ATOM 625 O O . VAL A 1 79 ? 6.207 -9.664 -5.754 1 79.19 79 VAL A O 1
ATOM 628 N N . GLU A 1 80 ? 7.875 -9.781 -4.262 1 78.94 80 GLU A N 1
ATOM 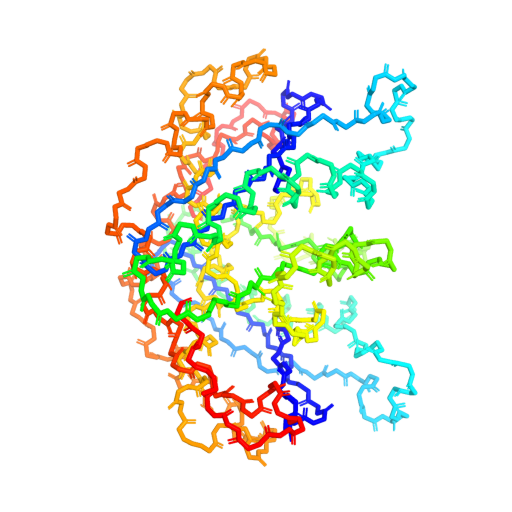629 C CA . GLU A 1 80 ? 6.977 -10.109 -3.158 1 78.94 80 GLU A CA 1
ATOM 630 C C . GLU A 1 80 ? 6.789 -8.922 -2.223 1 78.94 80 GLU A C 1
ATOM 632 O O . GLU A 1 80 ? 7.559 -7.961 -2.27 1 78.94 80 GLU A O 1
ATOM 637 N N . ASP A 1 81 ? 5.723 -8.844 -1.419 1 70.38 81 ASP A N 1
ATOM 638 C CA . ASP A 1 81 ? 5.375 -7.672 -0.619 1 70.38 81 ASP A CA 1
ATOM 639 C C . ASP A 1 81 ? 6.07 -7.711 0.741 1 70.38 81 ASP A C 1
ATOM 641 O O . ASP A 1 81 ? 5.812 -6.863 1.599 1 70.38 81 ASP A O 1
ATOM 645 N N . GLY A 1 82 ? 6.898 -8.609 1.033 1 66.5 82 GLY A N 1
ATOM 646 C CA . GLY A 1 82 ? 7.672 -8.641 2.264 1 66.5 82 GLY A CA 1
ATOM 647 C C . GLY A 1 82 ? 6.977 -9.398 3.385 1 66.5 82 GLY A C 1
ATOM 648 O O . GLY A 1 82 ? 7.422 -9.359 4.531 1 66.5 82 GLY A O 1
ATOM 649 N N . ALA A 1 83 ? 5.867 -9.969 3.121 1 70.06 83 ALA A N 1
ATOM 650 C CA . ALA A 1 83 ? 5.199 -10.781 4.137 1 70.06 83 ALA A CA 1
ATOM 651 C C . ALA A 1 83 ? 6.148 -11.82 4.719 1 70.06 83 ALA A C 1
ATOM 653 O O . ALA A 1 83 ? 7.023 -12.336 4.016 1 70.06 83 ALA A O 1
ATOM 654 N N . SER A 1 84 ? 5.973 -12.102 5.898 1 71.06 84 SER A N 1
ATOM 655 C CA . SER A 1 84 ? 6.867 -13 6.621 1 71.06 84 SER A CA 1
ATOM 656 C C . SER A 1 84 ? 6.949 -14.367 5.941 1 71.06 84 SER A C 1
ATOM 658 O O . SER A 1 84 ? 8 -15.008 5.949 1 71.06 84 SER A O 1
ATOM 660 N N . ALA A 1 85 ? 5.902 -14.789 5.402 1 76.12 85 ALA A N 1
ATOM 661 C CA . ALA A 1 85 ? 5.879 -16.094 4.75 1 76.12 85 ALA A CA 1
ATOM 662 C C . ALA A 1 85 ? 6.828 -16.141 3.557 1 76.12 85 ALA A C 1
ATOM 664 O O . ALA A 1 85 ? 7.254 -17.203 3.129 1 76.12 85 ALA A O 1
ATOM 665 N N . HIS A 1 86 ? 7.16 -14.969 3.051 1 77.5 86 HIS A N 1
ATOM 666 C CA . HIS A 1 86 ? 7.977 -14.891 1.847 1 77.5 86 HIS A CA 1
ATOM 667 C C . HIS A 1 86 ? 9.461 -15.023 2.176 1 77.5 86 HIS A C 1
ATOM 669 O O . HIS A 1 86 ? 10.266 -15.344 1.301 1 77.5 86 HIS A O 1
ATOM 675 N N . ILE A 1 87 ? 9.781 -14.742 3.451 1 76.69 87 ILE A N 1
ATOM 676 C CA . ILE A 1 87 ? 11.203 -14.664 3.77 1 76.69 87 ILE A CA 1
ATOM 677 C C . ILE A 1 87 ? 11.617 -15.875 4.594 1 76.69 87 ILE A C 1
ATOM 679 O O . ILE A 1 87 ? 12.789 -16.016 4.969 1 76.69 87 ILE A O 1
ATOM 683 N N . SER A 1 88 ? 10.922 -16.797 4.734 1 83.19 88 SER A N 1
ATOM 684 C CA . SER A 1 88 ? 11.25 -18 5.508 1 83.19 88 SER A CA 1
ATOM 685 C C . SER A 1 88 ? 12.219 -18.891 4.754 1 83.19 88 SER A C 1
ATOM 687 O O . SER A 1 88 ? 12.289 -18.844 3.521 1 83.19 88 SER A O 1
ATOM 689 N N . LYS A 1 89 ? 13.008 -19.578 5.578 1 89.88 89 LYS A N 1
ATOM 690 C CA . LYS A 1 89 ? 13.922 -20.562 4.984 1 89.88 89 LYS A CA 1
ATOM 691 C C . LYS A 1 89 ? 13.156 -21.562 4.121 1 89.88 89 LYS A C 1
ATOM 693 O O . LYS A 1 89 ? 13.617 -21.938 3.039 1 89.88 89 LYS A O 1
ATOM 698 N N . LEU A 1 90 ? 12.094 -22 4.617 1 92.25 90 LEU A N 1
ATOM 699 C CA . LEU A 1 90 ? 11.258 -22.953 3.887 1 92.25 90 LEU A CA 1
ATOM 700 C C . LEU A 1 90 ? 10.859 -22.391 2.527 1 92.25 90 LEU A C 1
ATOM 702 O O . LEU A 1 90 ? 10.922 -23.094 1.518 1 92.25 90 LEU A O 1
ATOM 706 N N . THR A 1 91 ? 10.445 -21.234 2.482 1 91.81 91 THR A N 1
ATOM 707 C CA . THR A 1 91 ? 10.031 -20.578 1.248 1 91.81 91 THR A CA 1
ATOM 708 C C . THR A 1 91 ? 11.211 -20.438 0.289 1 91.81 91 THR A C 1
ATOM 710 O O . THR A 1 91 ? 11.086 -20.703 -0.905 1 91.81 91 THR A O 1
ATOM 713 N N . ALA A 1 92 ? 12.312 -20.031 0.855 1 90.31 92 ALA A N 1
ATOM 714 C CA . ALA A 1 92 ? 13.516 -19.859 0.037 1 90.31 92 ALA A CA 1
ATOM 715 C C . ALA A 1 92 ? 13.922 -21.172 -0.61 1 90.31 92 ALA A C 1
ATOM 717 O O . ALA A 1 92 ? 14.281 -21.219 -1.79 1 90.31 92 ALA A O 1
ATOM 718 N N . GLU A 1 93 ? 13.906 -22.156 0.154 1 94.81 93 GLU A N 1
ATOM 719 C CA . GLU A 1 93 ? 14.25 -23.469 -0.361 1 94.81 93 GLU A CA 1
ATOM 720 C C . GLU A 1 93 ? 13.281 -23.906 -1.461 1 94.81 93 GLU A C 1
ATOM 722 O O . GLU A 1 93 ? 13.695 -24.484 -2.469 1 94.81 93 GLU A O 1
ATOM 727 N N . ALA A 1 94 ? 12.031 -23.719 -1.275 1 95.12 94 ALA A N 1
ATOM 728 C CA . ALA A 1 94 ? 11.016 -24.062 -2.271 1 95.12 94 ALA A CA 1
ATOM 729 C C . ALA A 1 94 ? 11.227 -23.281 -3.561 1 95.12 94 ALA A C 1
ATOM 731 O O . ALA A 1 94 ? 11.102 -23.828 -4.656 1 95.12 94 ALA A O 1
ATOM 732 N N . GLN A 1 95 ? 11.484 -22 -3.457 1 93.19 95 GLN A N 1
ATOM 733 C CA . GLN A 1 95 ? 11.734 -21.156 -4.625 1 93.19 95 GLN A CA 1
ATOM 734 C C . GLN A 1 95 ? 12.906 -21.688 -5.445 1 93.19 95 GLN A C 1
ATOM 736 O O . GLN A 1 95 ? 12.828 -21.75 -6.672 1 93.19 95 GLN A O 1
ATOM 741 N N . THR A 1 96 ? 13.93 -22.031 -4.715 1 93.94 96 THR A N 1
ATOM 742 C CA . THR A 1 96 ? 15.109 -22.578 -5.371 1 93.94 96 THR A CA 1
ATOM 743 C C . THR A 1 96 ? 14.766 -23.891 -6.074 1 93.94 96 THR A C 1
ATOM 745 O O . THR A 1 96 ? 15.117 -24.094 -7.238 1 93.94 96 THR A O 1
ATOM 748 N N . ARG A 1 97 ? 14.102 -24.734 -5.395 1 96.19 97 ARG A N 1
ATOM 749 C CA . ARG A 1 97 ? 13.711 -26.031 -5.938 1 96.19 97 ARG A CA 1
ATOM 750 C C . ARG A 1 97 ? 12.836 -25.875 -7.176 1 96.19 97 ARG A C 1
ATOM 752 O O . ARG A 1 97 ? 12.984 -26.625 -8.148 1 96.19 97 ARG A O 1
ATOM 759 N N . LEU A 1 98 ? 11.969 -24.938 -7.234 1 95.81 98 LEU A N 1
ATOM 760 C CA . LEU A 1 98 ? 10.992 -24.734 -8.305 1 95.81 98 LEU A CA 1
ATOM 761 C C . LEU A 1 98 ? 11.57 -23.875 -9.422 1 95.81 98 LEU A C 1
ATOM 763 O O . LEU A 1 98 ? 10.945 -23.719 -10.477 1 95.81 98 LEU A O 1
ATOM 767 N N . GLY A 1 99 ? 12.68 -23.219 -9.117 1 93.44 99 GLY A N 1
ATOM 768 C CA . GLY A 1 99 ? 13.312 -22.375 -10.109 1 93.44 99 GLY A CA 1
ATOM 769 C C . GLY A 1 99 ? 12.695 -20.984 -10.195 1 93.44 99 GLY A C 1
ATOM 770 O O . GLY A 1 99 ? 12.719 -20.359 -11.25 1 93.44 99 GLY A O 1
ATOM 771 N N . ILE A 1 100 ? 12.062 -20.609 -9.227 1 90.75 100 ILE A N 1
ATOM 772 C CA . ILE A 1 100 ? 11.453 -19.281 -9.172 1 90.75 100 ILE A CA 1
ATOM 773 C C . ILE A 1 100 ? 12.469 -18.266 -8.641 1 90.75 100 ILE A C 1
ATOM 775 O O . ILE A 1 100 ? 13.008 -18.438 -7.547 1 90.75 100 ILE A O 1
ATOM 779 N N . LYS A 1 101 ? 12.695 -17.281 -9.344 1 85.75 101 LYS A N 1
ATOM 780 C CA . LYS A 1 101 ? 13.633 -16.234 -8.938 1 85.75 101 LYS A CA 1
ATOM 781 C C . LYS A 1 101 ? 12.891 -15.023 -8.375 1 85.75 101 LYS A C 1
ATOM 783 O O . LYS A 1 101 ? 11.984 -14.492 -9.023 1 85.75 101 LYS A O 1
ATOM 788 N N . CYS A 1 102 ? 13.25 -14.664 -7.191 1 80.06 102 CYS A N 1
ATOM 789 C CA . CYS A 1 102 ? 12.609 -13.531 -6.531 1 80.06 102 CYS A CA 1
ATOM 790 C C . CYS A 1 102 ? 13.578 -12.367 -6.391 1 80.06 102 CYS A C 1
ATOM 792 O O . CYS A 1 102 ? 14.781 -12.57 -6.23 1 80.06 102 CYS A O 1
ATOM 794 N N . LEU A 1 103 ? 12.969 -11.125 -6.566 1 69.88 103 LEU A N 1
ATOM 795 C CA . LEU A 1 103 ? 13.758 -9.93 -6.309 1 69.88 103 LEU A CA 1
ATOM 796 C C . LEU A 1 103 ? 14.023 -9.766 -4.816 1 69.88 103 LEU A C 1
ATOM 798 O O . LEU A 1 103 ? 13.094 -9.844 -4.008 1 69.88 103 LEU A O 1
ATOM 802 N N . ALA A 1 104 ? 15.312 -9.812 -4.414 1 56.62 104 ALA A N 1
ATOM 803 C CA . ALA A 1 104 ? 15.688 -9.633 -3.014 1 56.62 104 ALA A CA 1
ATOM 804 C C . ALA A 1 104 ? 15.328 -8.227 -2.527 1 56.62 104 ALA A C 1
ATOM 806 O O . ALA A 1 104 ? 15.68 -7.234 -3.164 1 56.62 104 ALA A O 1
ATOM 807 N N . HIS A 1 105 ? 14.109 -7.941 -2.449 1 53.09 105 HIS A N 1
ATOM 808 C CA . HIS A 1 105 ? 13.812 -6.574 -2.035 1 53.09 105 HIS A CA 1
ATOM 809 C C . HIS A 1 105 ? 14.125 -6.367 -0.558 1 53.09 105 HIS A C 1
ATOM 811 O O . HIS A 1 105 ? 13.875 -7.25 0.265 1 53.09 105 HIS A O 1
ATOM 817 N N . PRO A 1 106 ? 14.969 -5.441 -0.226 1 45.91 106 PRO A N 1
ATOM 818 C CA . PRO A 1 106 ? 14.938 -5.098 1.197 1 45.91 106 PRO A CA 1
ATOM 819 C C . PRO A 1 106 ? 13.508 -4.957 1.731 1 45.91 106 PRO A C 1
ATOM 821 O O . PRO A 1 106 ? 12.602 -4.57 0.989 1 45.91 106 PRO A O 1
ATOM 824 N N . THR A 1 107 ? 13.117 -5.895 2.531 1 43.81 107 THR A N 1
ATOM 825 C CA . THR A 1 107 ? 11.828 -6 3.209 1 43.81 107 THR A CA 1
ATOM 826 C C . THR A 1 107 ? 11.1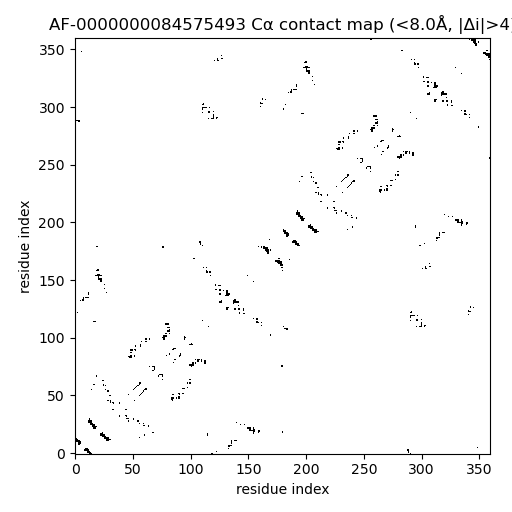02 -4.656 3.197 1 43.81 107 THR A C 1
ATOM 828 O O . THR A 1 107 ? 9.867 -4.613 3.178 1 43.81 107 THR A O 1
ATOM 831 N N . ARG A 1 108 ? 11.836 -3.521 3.162 1 42.97 108 ARG A N 1
ATOM 832 C CA . ARG A 1 108 ? 11.266 -2.271 3.648 1 42.97 108 ARG A CA 1
ATOM 833 C C . ARG A 1 108 ? 10.688 -1.449 2.502 1 42.97 108 ARG A C 1
ATOM 835 O O . ARG A 1 108 ? 10.367 -0.271 2.674 1 42.97 108 ARG A O 1
ATOM 842 N N . SER A 1 109 ? 10.617 -2.045 1.179 1 47.12 109 SER A N 1
ATOM 843 C CA . SER A 1 109 ? 10.023 -1.026 0.318 1 47.12 109 SER A CA 1
ATOM 844 C C . SER A 1 109 ? 8.734 -1.527 -0.324 1 47.12 109 SER A C 1
ATOM 846 O O . SER A 1 109 ? 8.68 -1.737 -1.538 1 47.12 109 SER A O 1
ATOM 848 N N . PRO A 1 110 ? 7.77 -1.956 0.484 1 54.03 110 PRO A N 1
ATOM 849 C CA . PRO A 1 110 ? 6.465 -2.346 -0.059 1 54.03 110 PRO A CA 1
ATOM 850 C C . PRO A 1 110 ? 5.863 -1.283 -0.976 1 54.03 110 PRO A C 1
ATOM 852 O O . PRO A 1 110 ? 5.02 -1.596 -1.817 1 54.03 110 PRO A O 1
ATOM 855 N N . ASP A 1 111 ? 6.469 -0.1 -0.872 1 57.91 111 ASP A N 1
ATOM 856 C CA . ASP A 1 111 ? 5.855 1.026 -1.567 1 57.91 111 ASP A CA 1
ATOM 857 C C . ASP A 1 111 ? 6.121 0.954 -3.07 1 57.91 111 ASP A C 1
ATOM 859 O O . ASP A 1 111 ? 5.527 1.704 -3.848 1 57.91 111 ASP A O 1
ATOM 863 N N . LEU A 1 112 ? 6.938 -0.046 -3.465 1 63.88 112 LEU A N 1
ATOM 864 C CA . LEU A 1 112 ? 7.188 -0.135 -4.902 1 63.88 112 LEU A CA 1
ATOM 865 C C . LEU A 1 112 ? 6.52 -1.372 -5.492 1 63.88 112 LEU A C 1
ATOM 867 O O . LEU A 1 112 ? 6.965 -1.893 -6.516 1 63.88 112 LEU A O 1
ATOM 871 N N . ASN A 1 113 ? 5.449 -1.844 -4.832 1 75.69 113 ASN A N 1
ATOM 872 C CA . ASN A 1 113 ? 4.727 -3.004 -5.344 1 75.69 113 ASN A CA 1
ATOM 873 C C . ASN A 1 113 ? 3.402 -2.602 -5.984 1 75.69 113 ASN A C 1
ATOM 875 O O . ASN A 1 113 ? 2.457 -2.232 -5.281 1 75.69 113 ASN A O 1
ATOM 879 N N . PRO A 1 114 ? 3.383 -2.654 -7.332 1 84.5 114 PRO A N 1
ATOM 880 C CA . PRO A 1 114 ? 2.188 -2.201 -8.047 1 84.5 114 PRO A CA 1
ATOM 881 C C . PRO A 1 114 ? 0.925 -2.943 -7.621 1 84.5 114 PRO A C 1
ATOM 883 O O . PRO A 1 114 ? -0.184 -2.428 -7.777 1 84.5 114 PRO A O 1
ATOM 886 N N . ILE A 1 115 ? 1.132 -4.125 -7.148 1 87.06 115 ILE A N 1
ATOM 887 C CA . ILE A 1 115 ? -0.041 -4.918 -6.797 1 87.06 115 ILE A CA 1
ATOM 888 C C . ILE A 1 115 ? -0.807 -4.234 -5.668 1 87.06 115 ILE A C 1
ATOM 890 O O . ILE A 1 115 ? -2.006 -4.461 -5.492 1 87.06 115 ILE A O 1
ATOM 894 N N . GLU A 1 116 ? -0.148 -3.459 -4.84 1 82.88 116 GLU A N 1
ATOM 895 C CA . GLU A 1 116 ? -0.812 -2.742 -3.756 1 82.88 116 GLU A CA 1
ATOM 896 C C . GLU A 1 116 ? -1.859 -1.772 -4.297 1 82.88 116 GLU A C 1
ATOM 898 O O . GLU A 1 116 ? -2.9 -1.562 -3.668 1 82.88 116 GLU A O 1
ATOM 903 N N . CYS A 1 117 ? -1.568 -1.202 -5.453 1 86.75 117 CYS A N 1
ATOM 904 C CA . CYS A 1 117 ? -2.535 -0.325 -6.102 1 86.75 117 CYS A CA 1
ATOM 905 C C . CYS A 1 117 ? -3.746 -1.114 -6.586 1 86.75 117 CYS A C 1
ATOM 907 O O . CYS A 1 117 ? -4.879 -0.638 -6.496 1 86.75 117 CYS A O 1
ATOM 909 N N . ILE A 1 118 ? -3.473 -2.24 -7.051 1 89.06 118 ILE A N 1
ATOM 910 C CA . ILE A 1 118 ? -4.551 -3.102 -7.531 1 89.06 118 ILE A CA 1
ATOM 911 C C . ILE A 1 118 ? -5.422 -3.541 -6.355 1 89.06 118 ILE A C 1
ATOM 913 O O . ILE A 1 118 ? -6.648 -3.553 -6.457 1 89.06 118 ILE A O 1
ATOM 917 N N . TRP A 1 119 ? -4.77 -3.914 -5.254 1 87.38 119 TRP A N 1
ATOM 918 C CA . TRP A 1 119 ? -5.52 -4.305 -4.066 1 87.38 119 TRP A CA 1
ATOM 919 C C . TRP A 1 119 ? -6.426 -3.172 -3.6 1 87.38 119 TRP A C 1
ATOM 921 O O . TRP A 1 119 ? -7.566 -3.406 -3.195 1 87.38 119 TRP A O 1
ATOM 931 N N . PHE A 1 120 ? -5.926 -1.991 -3.648 1 83.75 120 PHE A N 1
ATOM 932 C CA . PHE A 1 120 ? -6.727 -0.833 -3.27 1 83.75 120 PHE A CA 1
ATOM 933 C C . PHE A 1 120 ? -7.969 -0.726 -4.148 1 83.75 120 PHE A C 1
ATOM 935 O O . PHE A 1 120 ? -9.086 -0.576 -3.639 1 83.75 120 PHE A O 1
ATOM 942 N N . GLU A 1 121 ? -7.762 -0.813 -5.449 1 87.19 121 GLU A N 1
ATOM 943 C CA . GLU A 1 121 ? -8.875 -0.719 -6.387 1 87.19 121 GLU A CA 1
ATOM 944 C C . GLU A 1 121 ? -9.875 -1.851 -6.172 1 87.19 121 GLU A C 1
ATOM 946 O O . GLU A 1 121 ? -11.086 -1.633 -6.227 1 87.19 121 GLU A O 1
ATOM 951 N N . LEU A 1 122 ? -9.391 -2.971 -5.957 1 89.5 122 LEU A N 1
ATOM 952 C CA . LEU A 1 122 ? -10.242 -4.133 -5.73 1 89.5 122 LEU A CA 1
ATOM 953 C C . LEU A 1 122 ? -11.094 -3.947 -4.48 1 89.5 122 LEU A C 1
ATOM 955 O O . LEU A 1 122 ? -12.305 -4.203 -4.504 1 89.5 122 LEU A O 1
ATOM 959 N N . LYS A 1 123 ? -10.477 -3.535 -3.438 1 85.31 123 LYS A N 1
ATOM 960 C CA . LYS A 1 123 ? -11.188 -3.338 -2.18 1 85.31 123 LYS A CA 1
ATOM 961 C C . LYS A 1 123 ? -12.273 -2.27 -2.322 1 85.31 123 LYS A C 1
ATOM 963 O O . LYS A 1 123 ? -13.375 -2.42 -1.79 1 85.31 123 LYS A O 1
ATOM 968 N N . CYS A 1 124 ? -11.945 -1.224 -3.016 1 84.31 124 CYS A N 1
ATOM 969 C CA . CYS A 1 124 ? -12.93 -0.179 -3.258 1 84.31 124 CYS A CA 1
ATOM 970 C C . CYS A 1 124 ? -14.133 -0.732 -4.012 1 84.31 124 CYS A C 1
ATOM 972 O O . CYS A 1 124 ? -15.281 -0.402 -3.689 1 84.31 124 CYS A O 1
ATOM 974 N N . LYS A 1 125 ? -13.844 -1.528 -4.957 1 87.88 125 LYS A N 1
ATOM 975 C CA . LYS A 1 125 ? -14.914 -2.115 -5.754 1 87.88 125 LYS A CA 1
ATOM 976 C C . LYS A 1 125 ? -15.773 -3.053 -4.91 1 87.88 125 LYS A C 1
ATOM 978 O O . LYS A 1 125 ? -17 -2.998 -4.969 1 87.88 125 LYS A O 1
ATOM 983 N N . VAL A 1 126 ? -15.156 -3.895 -4.145 1 87.81 126 VAL A N 1
ATOM 984 C CA . VAL A 1 126 ? -15.867 -4.871 -3.324 1 87.81 126 VAL A CA 1
ATOM 985 C C . VAL A 1 126 ? -16.734 -4.152 -2.299 1 87.81 126 VAL A C 1
ATOM 987 O O . VAL A 1 126 ? -17.875 -4.562 -2.043 1 87.81 126 VAL A O 1
ATOM 990 N N . GLN A 1 127 ? -16.203 -3.139 -1.728 1 81.88 127 GLN A N 1
ATOM 991 C CA . GLN A 1 127 ? -16.922 -2.363 -0.727 1 81.88 127 GLN A CA 1
ATOM 992 C C . GLN A 1 127 ? -18.219 -1.797 -1.301 1 81.88 127 GLN A C 1
ATOM 994 O O . GLN A 1 127 ? -19.203 -1.632 -0.579 1 81.88 127 GLN A O 1
ATOM 999 N N . ARG A 1 128 ? -18.281 -1.559 -2.568 1 83.88 128 ARG A N 1
ATOM 1000 C CA . ARG A 1 128 ? -19.438 -0.945 -3.215 1 83.88 128 ARG A CA 1
ATOM 1001 C C . ARG A 1 128 ? -20.438 -2.004 -3.66 1 83.88 128 ARG A C 1
ATOM 1003 O O . ARG A 1 128 ? -21.547 -1.675 -4.082 1 83.88 128 ARG A O 1
ATOM 1010 N N . MET A 1 129 ? -20.047 -3.191 -3.541 1 86.81 129 MET A N 1
ATOM 1011 C CA . MET A 1 129 ? -20.938 -4.266 -3.979 1 86.81 129 MET A CA 1
ATOM 1012 C C . MET A 1 129 ? -21.938 -4.621 -2.887 1 86.81 129 MET A C 1
ATOM 1014 O O . MET A 1 129 ? -21.547 -4.992 -1.777 1 86.81 129 MET A O 1
ATOM 1018 N N . PRO A 1 130 ? -23.156 -4.508 -3.283 1 87.94 130 PRO A N 1
ATOM 1019 C CA . PRO A 1 130 ? -24.172 -4.848 -2.273 1 87.94 130 PRO A CA 1
ATOM 1020 C C . PRO A 1 130 ? -24.062 -6.301 -1.81 1 87.94 130 PRO A C 1
ATOM 1022 O O . PRO A 1 130 ? -23.953 -7.211 -2.635 1 87.94 130 PRO A O 1
ATOM 1025 N N . GLY A 1 131 ? -24.031 -6.461 -0.49 1 86.88 131 GLY A N 1
ATOM 1026 C CA . GLY A 1 131 ? -24.078 -7.797 0.086 1 86.88 131 GLY A CA 1
ATOM 1027 C C . GLY A 1 131 ? -22.719 -8.461 0.165 1 86.88 131 GLY A C 1
ATOM 1028 O O . GLY A 1 131 ? -22.609 -9.625 0.571 1 86.88 131 GLY A O 1
ATOM 1029 N N . ALA A 1 132 ? -21.688 -7.801 -0.26 1 86.5 132 ALA A N 1
ATOM 1030 C CA . ALA A 1 132 ? -20.359 -8.383 -0.299 1 86.5 132 ALA A CA 1
ATOM 1031 C C . ALA A 1 132 ? -19.906 -8.828 1.092 1 86.5 132 ALA A C 1
ATOM 1033 O O . ALA A 1 132 ? -19.156 -9.797 1.23 1 86.5 132 ALA A O 1
ATOM 1034 N N . TYR A 1 133 ? -20.453 -8.211 2.098 1 82.06 133 TYR A N 1
ATOM 1035 C CA . TYR A 1 133 ? -19.953 -8.477 3.439 1 82.06 133 TYR A CA 1
ATOM 1036 C C . TYR A 1 133 ? -20.984 -9.234 4.273 1 82.06 133 TYR A C 1
ATOM 1038 O O . TYR A 1 133 ? -20.922 -9.211 5.504 1 82.06 133 TYR A O 1
ATOM 1046 N N . LYS A 1 134 ? -21.828 -9.844 3.654 1 83.31 134 LYS A N 1
ATOM 1047 C CA . LYS A 1 134 ? -22.891 -10.586 4.344 1 83.31 134 LYS A CA 1
ATOM 1048 C C . LYS A 1 134 ? -22.359 -11.906 4.891 1 83.31 134 LYS A C 1
ATOM 1050 O O . LYS A 1 134 ? -22.906 -12.453 5.852 1 83.31 134 LYS A O 1
ATOM 1055 N N . SER A 1 135 ? -21.391 -12.445 4.258 1 83.31 135 SER A N 1
ATOM 1056 C CA . SER A 1 135 ? -20.766 -13.703 4.652 1 83.31 135 SER A CA 1
ATOM 1057 C C . SER A 1 135 ? -19.359 -13.828 4.07 1 83.31 135 SER A C 1
ATOM 1059 O O . SER A 1 135 ? -18.969 -13.055 3.193 1 83.31 135 SER A O 1
ATOM 1061 N N . ILE A 1 136 ? -18.703 -14.766 4.582 1 83.56 136 ILE A N 1
ATOM 1062 C CA . ILE A 1 136 ? -17.359 -15.039 4.062 1 83.56 136 ILE A CA 1
ATOM 1063 C C . ILE A 1 136 ? -17.453 -15.453 2.592 1 83.56 136 ILE A C 1
ATOM 1065 O O . ILE A 1 136 ? -16.625 -15.039 1.774 1 83.56 136 ILE A O 1
ATOM 1069 N N . ASN A 1 137 ? -18.391 -16.297 2.311 1 90.31 137 ASN A N 1
ATOM 1070 C CA . ASN A 1 137 ? -18.594 -16.734 0.929 1 90.31 137 ASN A CA 1
ATOM 1071 C C . ASN A 1 137 ? -18.969 -15.555 0.027 1 90.31 137 ASN A C 1
ATOM 1073 O O . ASN A 1 137 ? -18.484 -15.461 -1.105 1 90.31 137 ASN A O 1
ATOM 1077 N N . ALA A 1 138 ? -19.797 -14.719 0.514 1 90.38 138 ALA A N 1
ATOM 1078 C CA . ALA A 1 138 ? -20.188 -13.547 -0.256 1 90.38 138 ALA A CA 1
ATOM 1079 C C . ALA A 1 138 ? -19 -12.633 -0.512 1 90.38 138 ALA A C 1
ATOM 1081 O O . ALA A 1 138 ? -18.859 -12.078 -1.604 1 90.38 138 ALA A O 1
ATOM 1082 N N . LEU A 1 139 ? -18.188 -12.516 0.5 1 88.69 139 LEU A N 1
ATOM 1083 C CA . LEU A 1 139 ? -16.984 -11.688 0.369 1 88.69 139 LEU A CA 1
ATOM 1084 C C . LEU A 1 139 ? -16.047 -12.273 -0.675 1 88.69 139 LEU A C 1
ATOM 1086 O O . LEU A 1 139 ? -15.508 -11.539 -1.509 1 88.69 139 LEU A O 1
ATOM 1090 N N . TRP A 1 140 ? -15.914 -13.555 -0.658 1 91.56 140 TRP A N 1
ATOM 1091 C CA . TRP A 1 140 ? -15.055 -14.203 -1.643 1 91.56 140 TRP A CA 1
ATOM 1092 C C . TRP A 1 140 ? -15.602 -14.023 -3.053 1 91.56 140 TRP A C 1
ATOM 1094 O O . TRP A 1 140 ? -14.859 -13.703 -3.982 1 91.56 140 TRP A O 1
ATOM 1104 N N . GLU A 1 141 ? -16.844 -14.211 -3.213 1 95.31 141 GLU A N 1
ATOM 1105 C CA . GLU A 1 141 ? -17.453 -14.07 -4.527 1 95.31 141 GLU A CA 1
ATOM 1106 C C . GLU A 1 141 ? -17.312 -12.648 -5.055 1 95.31 141 GLU A C 1
ATOM 1108 O O . GLU A 1 141 ? -17.016 -12.445 -6.238 1 95.31 141 GLU A O 1
ATOM 1113 N N . ALA A 1 142 ? -17.516 -11.75 -4.188 1 93.12 142 ALA A N 1
ATOM 1114 C CA . ALA A 1 142 ? -17.344 -10.352 -4.57 1 93.12 142 ALA A CA 1
ATOM 1115 C C . ALA A 1 142 ? -15.906 -10.055 -4.977 1 93.12 142 ALA A C 1
ATOM 1117 O O . ALA A 1 142 ? -15.664 -9.367 -5.969 1 93.12 142 ALA A O 1
ATOM 1118 N N . THR A 1 143 ? -15 -10.555 -4.199 1 93.5 143 THR A N 1
ATOM 1119 C CA . THR A 1 143 ? -13.578 -10.352 -4.473 1 93.5 143 THR A CA 1
ATOM 1120 C C . THR A 1 143 ? -13.195 -10.977 -5.809 1 93.5 143 THR A C 1
ATOM 1122 O O . THR A 1 143 ? -12.492 -10.359 -6.613 1 93.5 143 THR A O 1
ATOM 1125 N N . ARG A 1 144 ? -13.68 -12.148 -5.992 1 96 144 ARG A N 1
ATOM 1126 C CA . ARG A 1 144 ? -13.414 -12.844 -7.246 1 96 144 ARG A CA 1
ATOM 1127 C C . ARG A 1 144 ? -13.992 -12.07 -8.43 1 96 144 ARG A C 1
ATOM 1129 O O . ARG A 1 144 ? -13.328 -11.914 -9.461 1 96 144 ARG A O 1
ATOM 1136 N N . GLN A 1 145 ? -15.148 -11.656 -8.289 1 96.69 145 GLN A N 1
ATOM 1137 C CA . GLN A 1 145 ? -15.789 -10.883 -9.352 1 96.69 145 GLN A CA 1
ATOM 1138 C C . GLN A 1 145 ? -15.016 -9.602 -9.648 1 96.69 145 GLN A C 1
ATOM 1140 O O . GLN A 1 145 ? -14.789 -9.266 -10.812 1 96.69 145 GLN A O 1
ATOM 1145 N N . ALA A 1 146 ? -14.664 -8.914 -8.625 1 94.94 146 ALA A N 1
ATOM 1146 C CA . ALA A 1 146 ? -13.891 -7.688 -8.789 1 94.94 146 ALA A CA 1
ATOM 1147 C C . ALA A 1 146 ? -12.578 -7.957 -9.523 1 94.94 146 ALA A C 1
ATOM 1149 O O . ALA A 1 146 ? -12.172 -7.18 -10.383 1 94.94 146 ALA A O 1
ATOM 1150 N N . TRP A 1 147 ? -11.938 -9.016 -9.172 1 96.31 147 TRP A N 1
ATOM 1151 C CA . TRP A 1 147 ? -10.688 -9.406 -9.82 1 96.31 147 TRP A CA 1
ATOM 1152 C C . TRP A 1 147 ? -10.906 -9.711 -11.297 1 96.31 147 TRP A C 1
ATOM 1154 O O . TRP A 1 147 ? -10.133 -9.258 -12.148 1 96.31 147 TRP A O 1
ATOM 1164 N N . GLU A 1 148 ? -11.938 -10.453 -11.547 1 96.69 148 GLU A N 1
ATOM 1165 C CA . GLU A 1 148 ? -12.25 -10.836 -12.922 1 96.69 148 GLU A CA 1
ATOM 1166 C C . GLU A 1 148 ? -12.531 -9.609 -13.781 1 96.69 148 GLU A C 1
ATOM 1168 O O . GLU A 1 148 ? -12.219 -9.594 -14.977 1 96.69 148 GLU A O 1
ATOM 1173 N N . GLU A 1 149 ? -13.016 -8.641 -13.234 1 95.81 149 GLU A N 1
ATOM 1174 C CA . GLU A 1 149 ? -13.414 -7.453 -13.977 1 95.81 149 GLU A CA 1
ATOM 1175 C C . GLU A 1 149 ? -12.219 -6.539 -14.25 1 95.81 149 GLU A C 1
ATOM 1177 O O . GLU A 1 149 ? -12.312 -5.613 -15.055 1 95.81 149 GLU A O 1
ATOM 1182 N N . LEU A 1 150 ? -11.109 -6.789 -13.508 1 94.56 150 LEU A N 1
ATOM 1183 C CA . LEU A 1 150 ? -9.914 -6.016 -13.82 1 94.56 150 LEU A CA 1
ATOM 1184 C C . LEU A 1 150 ? -9.484 -6.23 -15.266 1 94.56 150 LEU A C 1
ATOM 1186 O O . LEU A 1 150 ? -9.398 -7.371 -15.727 1 94.56 150 LEU A O 1
ATOM 1190 N N . THR A 1 151 ? -9.172 -5.137 -15.969 1 94.31 151 THR A N 1
ATOM 1191 C CA . THR A 1 151 ? -8.758 -5.219 -17.375 1 94.31 151 THR A CA 1
ATOM 1192 C C . THR A 1 151 ? -7.238 -5.207 -17.484 1 94.31 151 THR A C 1
ATOM 1194 O O . THR A 1 151 ? -6.539 -4.898 -16.516 1 94.31 151 THR A O 1
ATOM 1197 N N . LYS A 1 152 ? -6.816 -5.523 -18.688 1 92.62 152 LYS A N 1
ATOM 1198 C CA . LYS A 1 152 ? -5.391 -5.441 -18.984 1 92.62 152 LYS A CA 1
ATOM 1199 C C . LYS A 1 152 ? -4.875 -4.016 -18.812 1 92.62 152 LYS A C 1
ATOM 1201 O O . LYS A 1 152 ? -3.742 -3.805 -18.375 1 92.62 152 LYS A O 1
ATOM 1206 N N . GLU A 1 153 ? -5.711 -3.145 -19.125 1 90.81 153 GLU A N 1
ATOM 1207 C CA . GLU A 1 153 ? -5.336 -1.737 -19.016 1 90.81 153 GLU A CA 1
ATOM 1208 C C . GLU A 1 153 ? -5.164 -1.324 -17.547 1 90.81 153 GLU A C 1
ATOM 1210 O O . GLU A 1 153 ? -4.266 -0.551 -17.219 1 90.81 153 GLU A O 1
ATOM 1215 N N . ASP A 1 154 ? -6.023 -1.858 -16.734 1 90.69 154 ASP A N 1
ATOM 1216 C CA . ASP A 1 154 ? -5.898 -1.588 -15.305 1 90.69 154 ASP A CA 1
ATOM 1217 C C . ASP A 1 154 ? -4.543 -2.041 -14.773 1 90.69 154 ASP A C 1
ATOM 1219 O O . ASP A 1 154 ? -3.896 -1.324 -14.008 1 90.69 154 ASP A O 1
ATOM 1223 N N . ILE A 1 155 ? -4.16 -3.158 -15.203 1 90.44 155 ILE A N 1
ATOM 1224 C CA . ILE A 1 155 ? -2.908 -3.754 -14.75 1 90.44 155 ILE A CA 1
ATOM 1225 C C . ILE A 1 155 ? -1.73 -2.98 -15.344 1 90.44 155 ILE A C 1
ATOM 1227 O O . ILE A 1 155 ? -0.78 -2.645 -14.633 1 90.44 155 ILE A O 1
ATOM 1231 N N . ARG A 1 156 ? -1.833 -2.646 -16.578 1 88.19 156 ARG A N 1
ATOM 1232 C CA . ARG A 1 156 ? -0.759 -1.939 -17.266 1 88.19 156 ARG A CA 1
ATOM 1233 C C . ARG A 1 156 ? -0.541 -0.555 -16.672 1 88.19 156 ARG A C 1
ATOM 1235 O O . ARG A 1 156 ? 0.592 -0.073 -16.594 1 88.19 156 ARG A O 1
ATOM 1242 N N . ARG A 1 157 ? -1.573 -0.017 -16.281 1 87.31 157 ARG A N 1
ATOM 1243 C CA . ARG A 1 157 ? -1.501 1.333 -15.734 1 87.31 157 ARG A CA 1
ATOM 1244 C C . ARG A 1 157 ? -0.532 1.395 -14.562 1 87.31 157 ARG A C 1
ATOM 1246 O O . ARG A 1 157 ? 0.191 2.379 -14.398 1 87.31 157 ARG A O 1
ATOM 1253 N N . VAL A 1 158 ? -0.498 0.368 -13.805 1 87.38 158 VAL A N 1
ATOM 1254 C CA . VAL A 1 158 ? 0.342 0.405 -12.617 1 87.38 158 VAL A CA 1
ATOM 1255 C C . VAL A 1 158 ? 1.688 -0.255 -12.906 1 87.38 158 VAL A C 1
ATOM 1257 O O . VAL A 1 158 ? 2.729 0.203 -12.43 1 87.38 158 VAL A O 1
ATOM 1260 N N . THR A 1 159 ? 1.694 -1.239 -13.742 1 85.94 159 THR A N 1
ATOM 1261 C CA . THR A 1 159 ? 2.932 -1.967 -14 1 85.94 159 THR A CA 1
ATOM 1262 C C . THR A 1 159 ? 3.846 -1.174 -14.93 1 85.94 159 THR A C 1
ATOM 1264 O O . THR A 1 159 ? 5.066 -1.341 -14.898 1 85.94 159 THR A O 1
ATOM 1267 N N . SER A 1 160 ? 3.254 -0.338 -15.758 1 83.81 160 SER A N 1
ATOM 1268 C CA . SER A 1 160 ? 4.051 0.449 -16.688 1 83.81 160 SER A CA 1
ATOM 1269 C C . SER A 1 160 ? 4.863 1.516 -15.969 1 83.81 160 SER A C 1
ATOM 1271 O O . SER A 1 160 ? 5.824 2.055 -16.516 1 83.81 160 SER A O 1
ATOM 1273 N N . LYS A 1 161 ? 4.426 1.812 -14.852 1 77.75 161 LYS A N 1
ATOM 1274 C CA . LYS A 1 161 ? 5.109 2.842 -14.07 1 77.75 161 LYS A CA 1
ATOM 1275 C C . LYS A 1 161 ? 6.406 2.309 -13.477 1 77.75 161 LYS A C 1
ATOM 1277 O O . LYS A 1 161 ? 7.277 3.084 -13.07 1 77.75 161 LYS A O 1
ATOM 1282 N N . MET A 1 162 ? 6.422 0.978 -13.297 1 70.81 162 MET A N 1
ATOM 1283 C CA . MET A 1 162 ? 7.605 0.362 -12.703 1 70.81 162 MET A CA 1
ATOM 1284 C C . MET A 1 162 ? 8.797 0.448 -13.648 1 70.81 162 MET A C 1
ATOM 1286 O O . MET A 1 162 ? 8.664 0.2 -14.852 1 70.81 162 MET A O 1
ATOM 1290 N N . GLY A 1 163 ? 9.336 1.706 -13.875 1 57.5 163 GLY A N 1
ATOM 1291 C CA . GLY A 1 163 ? 10.508 1.767 -14.742 1 57.5 163 GLY A CA 1
ATOM 1292 C C . GLY A 1 163 ? 11.367 0.524 -14.672 1 57.5 163 GLY A C 1
ATOM 1293 O O . GLY A 1 163 ? 10.992 -0.465 -14.039 1 57.5 163 GLY A O 1
ATOM 1294 N N . HIS A 1 164 ? 12.461 0.54 -15.57 1 48 164 HIS A N 1
ATOM 1295 C CA . HIS A 1 164 ? 13.492 -0.486 -15.5 1 48 164 HIS A CA 1
ATOM 1296 C C . HIS A 1 164 ? 14.133 -0.518 -14.117 1 48 164 HIS A C 1
ATOM 1298 O O . HIS A 1 164 ? 14.562 0.519 -13.602 1 48 164 HIS A O 1
ATOM 1304 N N . VAL A 1 165 ? 13.492 -1.049 -13.18 1 45.22 165 VAL A N 1
ATOM 1305 C CA . VAL A 1 165 ? 14.242 -1.149 -11.938 1 45.22 165 VAL A CA 1
ATOM 1306 C C . VAL A 1 165 ? 15.648 -1.669 -12.219 1 45.22 165 VAL A C 1
ATOM 1308 O O . VAL A 1 165 ? 15.82 -2.678 -12.914 1 45.22 165 VAL A O 1
ATOM 1311 N N . PRO A 1 166 ? 16.625 -0.75 -12.102 1 39.22 166 PRO A N 1
ATOM 1312 C CA . PRO A 1 166 ? 18 -1.197 -12.367 1 39.22 166 PRO A CA 1
ATOM 1313 C C . PRO A 1 166 ? 18.328 -2.523 -11.695 1 39.22 166 PRO A C 1
ATOM 1315 O O . PRO A 1 166 ? 17.797 -2.822 -10.617 1 39.22 166 PRO A O 1
ATOM 1318 N N . GLU A 1 167 ? 18.797 -3.434 -12.469 1 35.81 167 GLU A N 1
ATOM 1319 C CA . GLU A 1 167 ? 19.484 -4.652 -12.031 1 35.81 167 GLU A CA 1
ATOM 1320 C C . GLU A 1 167 ? 20.406 -4.383 -10.852 1 35.81 167 GLU A C 1
ATOM 1322 O O . GLU A 1 167 ? 20.844 -5.316 -10.18 1 35.81 167 GLU A O 1
ATOM 1327 N N . ALA A 1 168 ? 20.953 -3.293 -10.711 1 36.72 168 ALA A N 1
ATOM 1328 C CA . ALA A 1 168 ? 21.922 -2.951 -9.672 1 36.72 168 ALA A CA 1
ATOM 1329 C C . ALA A 1 168 ? 21.391 -3.293 -8.289 1 36.72 168 ALA A C 1
ATOM 1331 O O . ALA A 1 168 ? 22.156 -3.588 -7.367 1 36.72 168 ALA A O 1
ATOM 1332 N N . ALA A 1 169 ? 20.141 -3.102 -7.938 1 36.44 169 ALA A N 1
ATOM 1333 C CA . ALA A 1 169 ? 19.734 -3.537 -6.605 1 36.44 169 ALA A CA 1
ATOM 1334 C C . ALA A 1 169 ? 19.859 -5.051 -6.461 1 36.44 169 ALA A C 1
ATOM 1336 O O . ALA A 1 169 ? 19.875 -5.574 -5.344 1 36.44 169 ALA A O 1
ATOM 1337 N N . ILE A 1 170 ? 19.781 -5.848 -7.441 1 32.25 170 ILE A N 1
ATOM 1338 C CA . ILE A 1 170 ? 20 -7.289 -7.496 1 32.25 170 ILE A CA 1
ATOM 1339 C C . ILE A 1 170 ? 21.5 -7.59 -7.457 1 32.25 170 ILE A C 1
ATOM 1341 O O . ILE A 1 170 ? 21.922 -8.602 -6.898 1 32.25 170 ILE A O 1
ATOM 1345 N N . GLU A 1 171 ? 22.281 -7.055 -8.445 1 31.03 171 GLU A N 1
ATOM 1346 C CA . GLU A 1 171 ? 23.641 -7.52 -8.688 1 31.03 171 GLU A CA 1
ATOM 1347 C C . GLU A 1 171 ? 24.531 -7.25 -7.477 1 31.03 171 GLU A C 1
ATOM 1349 O O . GLU A 1 171 ? 24.688 -6.098 -7.062 1 31.03 171 GLU A O 1
ATOM 1354 N N . LYS A 1 172 ? 25.156 -7.859 -6.637 1 32.25 172 LYS A N 1
ATOM 1355 C CA . LYS A 1 172 ? 26.578 -8.023 -6.852 1 32.25 172 LYS A CA 1
ATOM 1356 C C . LYS A 1 172 ? 26.906 -8.148 -8.336 1 32.25 172 LYS A C 1
ATOM 1358 O O . LYS A 1 172 ? 28.062 -8.031 -8.742 1 32.25 172 LYS A O 1
ATOM 1363 N N . LYS A 1 173 ? 26.641 -9.289 -9.297 1 28.39 173 LYS A N 1
ATOM 1364 C CA . LYS A 1 173 ? 27.078 -9.203 -10.688 1 28.39 173 LYS A CA 1
ATOM 1365 C C . LYS A 1 173 ? 26.328 -8.102 -11.43 1 28.39 173 LYS A C 1
ATOM 1367 O O . LYS A 1 173 ? 25.219 -7.738 -11.047 1 28.39 173 LYS A O 1
ATOM 1372 N N . GLY A 1 174 ? 26.922 -7.191 -12.492 1 26.88 174 GLY A N 1
ATOM 1373 C CA . GLY A 1 174 ? 26.797 -6.094 -13.438 1 26.88 174 GLY A CA 1
ATOM 1374 C C . GLY A 1 174 ? 25.453 -6.086 -14.148 1 26.88 174 GLY A C 1
ATOM 1375 O O . GLY A 1 174 ? 25.234 -5.281 -15.062 1 26.88 174 GLY A O 1
ATOM 1376 N N . GLY A 1 175 ? 24.703 -7.156 -14.359 1 24.53 175 GLY A N 1
ATOM 1377 C CA . GLY A 1 175 ? 23.734 -7.188 -15.453 1 24.53 175 GLY A CA 1
ATOM 1378 C C . GLY A 1 175 ? 22.406 -6.555 -15.094 1 24.53 175 GLY A C 1
ATOM 1379 O O . GLY A 1 175 ? 22.031 -6.5 -13.922 1 24.53 175 GLY A O 1
ATOM 1380 N N . THR A 1 176 ? 21.875 -5.566 -15.766 1 28.08 176 THR A N 1
ATOM 1381 C CA . THR A 1 176 ? 20.641 -4.801 -15.828 1 28.08 176 THR A CA 1
ATOM 1382 C C . THR A 1 176 ? 19.422 -5.727 -15.836 1 28.08 176 THR A C 1
ATOM 1384 O O . THR A 1 176 ? 19.359 -6.656 -16.641 1 28.08 176 THR A O 1
ATOM 1387 N N . VAL A 1 177 ? 19.062 -6.398 -14.812 1 26.52 177 VAL A N 1
ATOM 1388 C CA . VAL A 1 177 ? 17.906 -7.281 -14.969 1 26.52 177 VAL A CA 1
ATOM 1389 C C . VAL A 1 177 ? 16.625 -6.449 -15.055 1 26.52 177 VAL A C 1
ATOM 1391 O O . VAL A 1 177 ? 16.469 -5.473 -14.32 1 26.52 177 VAL A O 1
ATOM 1394 N N . LYS A 1 178 ? 15.875 -6.379 -16.156 1 28.5 178 LYS A N 1
ATOM 1395 C CA . LYS A 1 178 ? 14.594 -5.785 -16.516 1 28.5 178 LYS A CA 1
ATOM 1396 C C . LYS A 1 178 ? 13.469 -6.328 -15.641 1 28.5 178 LYS A C 1
ATOM 1398 O O . LYS A 1 178 ? 13.328 -7.543 -15.477 1 28.5 178 LYS A O 1
ATOM 1403 N N . VAL A 1 179 ? 13.141 -5.656 -14.578 1 30.09 179 VAL A N 1
ATOM 1404 C CA . VAL A 1 179 ? 12 -6.113 -13.797 1 30.09 179 VAL A CA 1
ATOM 1405 C C . VAL A 1 179 ? 10.703 -5.742 -14.508 1 30.09 179 VAL A C 1
ATOM 1407 O O . VAL A 1 179 ? 10.531 -4.602 -14.945 1 30.09 179 VAL A O 1
ATOM 1410 N N . PHE A 1 180 ? 10.109 -6.582 -15.383 1 26.42 180 PHE A N 1
ATOM 1411 C CA . PHE A 1 180 ? 8.836 -6.387 -16.078 1 26.42 180 PHE A CA 1
ATOM 1412 C C . PHE A 1 180 ? 7.672 -6.582 -15.109 1 26.42 180 PHE A C 1
ATOM 1414 O O . PHE A 1 180 ? 7.762 -7.375 -14.172 1 26.42 180 PHE A O 1
ATOM 1421 N N . MET B 1 1 ? 5.961 7.715 4.84 1 44.62 1 MET B N 1
ATOM 1422 C CA . MET B 1 1 ? 6.582 6.824 3.865 1 44.62 1 MET B CA 1
ATOM 1423 C C . MET B 1 1 ? 8.102 6.922 3.93 1 44.62 1 MET B C 1
ATOM 1425 O O . MET B 1 1 ? 8.656 8.008 4.102 1 44.62 1 MET B O 1
ATOM 1429 N N . VAL B 1 2 ? 8.805 5.777 4.105 1 43.53 2 VAL B N 1
ATOM 1430 C CA . VAL B 1 2 ? 10.266 5.75 4.117 1 43.53 2 VAL B CA 1
ATOM 1431 C C . VAL B 1 2 ? 10.781 5.328 2.744 1 43.53 2 VAL B C 1
ATOM 1433 O O . VAL B 1 2 ? 10.266 4.391 2.137 1 43.53 2 VAL B O 1
ATOM 1436 N N . TYR B 1 3 ? 11.656 6.266 2.201 1 48 3 TYR B N 1
ATOM 1437 C CA . TYR B 1 3 ? 12.344 5.938 0.956 1 48 3 TYR B CA 1
ATOM 1438 C C . TYR B 1 3 ? 13.758 5.445 1.224 1 48 3 TYR B C 1
ATOM 1440 O O . TYR B 1 3 ? 14.547 6.125 1.887 1 48 3 TYR B O 1
ATOM 1448 N N . THR B 1 4 ? 13.961 4.102 1.078 1 44.72 4 THR B N 1
ATOM 1449 C CA . THR B 1 4 ? 15.312 3.584 1.225 1 44.72 4 THR B CA 1
ATOM 1450 C C . THR B 1 4 ? 15.828 3.035 -0.103 1 44.72 4 THR B C 1
ATOM 1452 O O . THR B 1 4 ? 15.047 2.525 -0.913 1 44.72 4 THR B O 1
ATOM 1455 N N . HIS B 1 5 ? 16.938 3.494 -0.536 1 49.66 5 HIS B N 1
ATOM 1456 C CA . HIS B 1 5 ? 17.609 2.965 -1.716 1 49.66 5 HIS B CA 1
ATOM 1457 C C . HIS B 1 5 ? 18.969 2.383 -1.356 1 49.66 5 HIS B C 1
ATOM 1459 O O . HIS B 1 5 ? 19.688 2.936 -0.518 1 49.66 5 HIS B O 1
ATOM 1465 N N . PRO B 1 6 ? 19.156 1.117 -1.826 1 46.72 6 PRO B N 1
ATOM 1466 C CA . PRO B 1 6 ? 20.422 0.466 -1.469 1 46.72 6 PRO B CA 1
ATOM 1467 C C . PRO B 1 6 ? 21.609 1.407 -1.566 1 46.72 6 PRO B C 1
ATOM 1469 O O . PRO B 1 6 ? 22.578 1.28 -0.795 1 46.72 6 PRO B O 1
ATOM 1472 N N . ASN B 1 7 ? 21.609 2.268 -2.529 1 44.69 7 ASN B N 1
ATOM 1473 C CA . ASN B 1 7 ? 22.75 3.15 -2.689 1 44.69 7 ASN B CA 1
ATOM 1474 C C . ASN B 1 7 ? 22.797 4.219 -1.6 1 44.69 7 ASN B C 1
ATOM 1476 O O . ASN B 1 7 ? 23.781 4.945 -1.479 1 44.69 7 ASN B O 1
ATOM 1480 N N . ILE B 1 8 ? 21.641 4.391 -1.038 1 44.81 8 ILE B N 1
ATOM 1481 C CA . ILE B 1 8 ? 21.625 5.363 0.047 1 44.81 8 ILE B CA 1
ATOM 1482 C C . ILE B 1 8 ? 21.406 4.652 1.379 1 44.81 8 ILE B C 1
ATOM 1484 O O . ILE B 1 8 ? 20.5 3.822 1.508 1 44.81 8 ILE B O 1
ATOM 1488 N N . LYS B 1 9 ? 22.438 4.461 2.178 1 50.22 9 LYS B N 1
ATOM 1489 C CA . LYS B 1 9 ? 22.438 3.816 3.488 1 50.22 9 LYS B CA 1
ATOM 1490 C C . LYS B 1 9 ? 21.266 4.297 4.34 1 50.22 9 LYS B C 1
ATOM 1492 O O . LYS B 1 9 ? 20.891 3.646 5.32 1 50.22 9 LYS B O 1
ATOM 1497 N N . SER B 1 10 ? 20.953 5.59 3.943 1 54.47 10 SER B N 1
ATOM 1498 C CA . SER B 1 10 ? 19.938 6.16 4.812 1 54.47 10 SER B CA 1
ATOM 1499 C C . SER B 1 10 ? 18.719 6.613 4.008 1 54.47 10 SER B C 1
ATOM 1501 O O . SER B 1 10 ? 18.844 6.949 2.828 1 54.47 10 SER B O 1
ATOM 1503 N N . GLY B 1 11 ? 17.578 6.27 4.336 1 69.94 11 GLY B N 1
ATOM 1504 C CA . GLY B 1 11 ? 16.359 6.711 3.684 1 69.94 11 GLY B CA 1
ATOM 1505 C C . GLY B 1 11 ? 15.781 7.977 4.289 1 69.94 11 GLY B C 1
ATOM 1506 O O . GLY B 1 11 ? 16.422 8.617 5.129 1 69.94 11 GLY B O 1
ATOM 1507 N N . ILE B 1 12 ? 15.031 8.734 3.592 1 79.75 12 ILE B N 1
ATOM 1508 C CA . ILE B 1 12 ? 14.305 9.875 4.129 1 79.75 12 ILE B CA 1
ATOM 1509 C C . ILE B 1 12 ? 12.906 9.438 4.559 1 79.75 12 ILE B C 1
ATOM 1511 O O . ILE B 1 12 ? 12.367 8.461 4.031 1 79.75 12 ILE B O 1
ATOM 1515 N N . MET B 1 13 ? 12.523 10.133 5.609 1 83.94 13 MET B N 1
ATOM 1516 C CA . MET B 1 13 ? 11.125 9.977 6.023 1 83.94 13 MET B CA 1
ATOM 1517 C C . MET B 1 13 ? 10.297 11.195 5.633 1 83.94 13 MET B C 1
ATOM 1519 O O . MET B 1 13 ? 10.664 12.328 5.953 1 83.94 13 MET B O 1
ATOM 1523 N N . VAL B 1 14 ? 9.281 10.867 4.875 1 89.62 14 VAL B N 1
ATOM 1524 C CA . VAL B 1 14 ? 8.422 11.969 4.441 1 89.62 14 VAL B CA 1
ATOM 1525 C C . VAL B 1 14 ? 6.98 11.703 4.875 1 89.62 14 VAL B C 1
ATOM 1527 O O . VAL B 1 14 ? 6.582 10.547 5.051 1 89.62 14 VAL B O 1
ATOM 1530 N N . TRP B 1 15 ? 6.27 12.797 5.125 1 89.69 15 TRP B N 1
ATOM 1531 C CA . TRP B 1 15 ? 4.832 12.742 5.375 1 89.69 15 TRP B CA 1
ATOM 1532 C C . TRP B 1 15 ? 4.074 13.578 4.352 1 89.69 15 TRP B C 1
ATOM 1534 O O . TRP B 1 15 ? 4.52 14.664 3.975 1 89.69 15 TRP B O 1
ATOM 1544 N N . GLY B 1 16 ? 2.992 13.016 3.842 1 92.5 16 GLY B N 1
ATOM 1545 C CA . GLY B 1 16 ? 2.092 13.727 2.949 1 92.5 16 GLY B CA 1
ATOM 1546 C C . GLY B 1 16 ? 0.635 13.359 3.152 1 92.5 16 GLY B C 1
ATOM 1547 O O . GLY B 1 16 ? 0.327 12.359 3.814 1 92.5 16 GLY B O 1
ATOM 1548 N N . CYS B 1 17 ? -0.21 14.227 2.65 1 92.62 17 CYS B N 1
ATOM 1549 C CA . CYS B 1 17 ? -1.637 13.922 2.713 1 92.62 17 CYS B CA 1
ATOM 1550 C C . CYS B 1 17 ? -2.348 14.391 1.448 1 92.62 17 CYS B C 1
ATOM 1552 O O . CYS B 1 17 ? -1.783 15.156 0.66 1 92.62 17 CYS B O 1
ATOM 1554 N N . ILE B 1 18 ? -3.453 13.812 1.254 1 91.62 18 ILE B N 1
ATOM 1555 C CA . ILE B 1 18 ? -4.293 14.172 0.116 1 91.62 18 ILE B CA 1
ATOM 1556 C C . ILE B 1 18 ? -5.758 14.211 0.552 1 91.62 18 ILE B C 1
ATOM 1558 O O . ILE B 1 18 ? -6.121 13.656 1.589 1 91.62 18 ILE B O 1
ATOM 1562 N N . ALA B 1 19 ? -6.508 14.984 -0.132 1 89.75 19 ALA B N 1
ATOM 1563 C CA . ALA B 1 19 ? -7.965 15.016 -0.028 1 89.75 19 ALA B CA 1
ATOM 1564 C C . ALA B 1 19 ? -8.617 14.836 -1.396 1 89.75 19 ALA B C 1
ATOM 1566 O O . ALA B 1 19 ? -7.922 14.719 -2.41 1 89.75 19 ALA B O 1
ATOM 1567 N N . TYR B 1 20 ? -9.906 14.656 -1.406 1 84.19 20 TYR B N 1
ATOM 1568 C CA . TYR B 1 20 ? -10.578 14.438 -2.68 1 84.19 20 TYR B CA 1
ATOM 1569 C C . TYR B 1 20 ? -10.188 15.508 -3.695 1 84.19 20 TYR B C 1
ATOM 1571 O O . TYR B 1 20 ? -10.586 16.672 -3.576 1 84.19 20 TYR B O 1
ATOM 1579 N N . GLY B 1 21 ? -9.367 15.094 -4.633 1 82.31 21 GLY B N 1
ATOM 1580 C CA . GLY B 1 21 ? -8.93 15.961 -5.711 1 82.31 21 GLY B CA 1
ATOM 1581 C C . GLY B 1 21 ? -7.988 17.062 -5.25 1 82.31 21 GLY B C 1
ATOM 1582 O O . GLY B 1 21 ? -7.82 18.078 -5.938 1 82.31 21 GLY B O 1
ATOM 1583 N N . LYS B 1 22 ? -7.465 17.016 -4.121 1 90.38 22 LYS B N 1
ATOM 1584 C CA . LYS B 1 22 ? -6.598 18.047 -3.574 1 90.38 22 LYS B CA 1
ATOM 1585 C C . LYS B 1 22 ? -5.324 17.4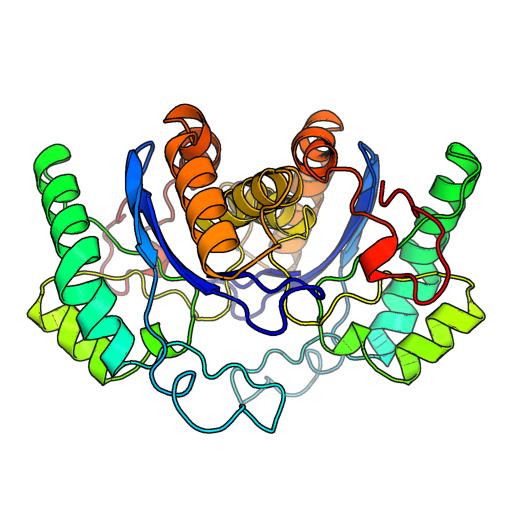53 -2.984 1 90.38 22 LYS B C 1
ATOM 1587 O O . LYS B 1 22 ? -5.383 16.484 -2.217 1 90.38 22 LYS B O 1
ATOM 1592 N N . LYS B 1 23 ? -4.254 18.047 -3.387 1 94.19 23 LYS B N 1
ATOM 1593 C CA . LYS B 1 23 ? -2.953 17.641 -2.863 1 94.19 23 LYS B CA 1
ATOM 1594 C C . LYS B 1 23 ? -2.58 18.453 -1.627 1 94.19 23 LYS B C 1
ATOM 1596 O O . LYS B 1 23 ? -2.695 19.688 -1.626 1 94.19 23 LYS B O 1
ATOM 1601 N N . GLY B 1 24 ? -2.227 17.797 -0.571 1 95.62 24 GLY B N 1
ATOM 1602 C CA . GLY B 1 24 ? -1.749 18.469 0.627 1 95.62 24 GLY B CA 1
ATOM 1603 C C . GLY B 1 24 ? -0.245 18.672 0.641 1 95.62 24 GLY B C 1
ATOM 1604 O O . GLY B 1 24 ? 0.43 18.406 -0.357 1 95.62 24 GLY B O 1
ATOM 1605 N N . PRO B 1 25 ? 0.219 19.141 1.729 1 95.81 25 PRO B N 1
ATOM 1606 C CA . PRO B 1 25 ? 1.659 19.391 1.82 1 95.81 25 PRO B CA 1
ATOM 1607 C C . PRO B 1 25 ? 2.473 18.094 1.917 1 95.81 25 PRO B C 1
ATOM 1609 O O . PRO B 1 25 ? 1.943 17.062 2.318 1 95.81 25 PRO B O 1
ATOM 1612 N N . LEU B 1 26 ? 3.67 18.109 1.487 1 95.88 26 LEU B N 1
ATOM 1613 C CA . LEU B 1 26 ? 4.691 17.109 1.729 1 95.88 26 LEU B CA 1
ATOM 1614 C C . LEU B 1 26 ? 5.75 17.625 2.697 1 95.88 26 LEU B C 1
ATOM 1616 O O . LEU B 1 26 ? 6.285 18.719 2.512 1 95.88 26 LEU B O 1
ATOM 1620 N N . VAL B 1 27 ? 6.039 16.828 3.732 1 94 27 VAL B N 1
ATOM 1621 C CA . VAL B 1 27 ? 6.953 17.281 4.773 1 94 27 VAL B CA 1
ATOM 1622 C C . VAL B 1 27 ? 8.117 16.297 4.906 1 94 27 VAL B C 1
ATOM 1624 O O . VAL B 1 27 ? 7.914 15.078 4.918 1 94 27 VAL B O 1
ATOM 1627 N N . HIS B 1 28 ? 9.297 16.844 4.918 1 92.56 28 HIS B N 1
ATOM 1628 C CA . HIS B 1 28 ? 10.469 16.062 5.289 1 92.56 28 HIS B CA 1
ATOM 1629 C C . HIS B 1 28 ? 10.602 15.961 6.805 1 92.56 28 HIS B C 1
ATOM 1631 O O . HIS B 1 28 ? 10.844 16.969 7.477 1 92.56 28 HIS B O 1
ATOM 1637 N N . LEU B 1 29 ? 10.469 14.742 7.301 1 87.88 29 LEU B N 1
ATOM 1638 C CA . LEU B 1 29 ? 10.43 14.578 8.75 1 87.88 29 LEU B CA 1
ATOM 1639 C C . LEU B 1 29 ? 11.828 14.352 9.312 1 87.88 29 LEU B C 1
ATOM 1641 O O . LEU B 1 29 ? 12.641 13.648 8.703 1 87.88 29 LEU B O 1
ATOM 1645 N N . ASP B 1 30 ? 12.047 14.984 10.422 1 78.94 30 ASP B N 1
ATOM 1646 C CA . ASP B 1 30 ? 13.289 14.781 11.164 1 78.94 30 ASP B CA 1
ATOM 1647 C C . ASP B 1 30 ? 13.18 13.602 12.125 1 78.94 30 ASP B C 1
ATOM 1649 O O . ASP B 1 30 ? 12.266 13.555 12.953 1 78.94 30 ASP B O 1
ATOM 1653 N N . LEU B 1 31 ? 13.969 12.633 11.93 1 70.56 31 LEU B N 1
ATOM 1654 C CA . LEU B 1 31 ? 13.945 11.484 12.836 1 70.56 31 LEU B CA 1
ATOM 1655 C C . LEU B 1 31 ? 15.016 11.609 13.906 1 70.56 31 LEU B C 1
ATOM 1657 O O . LEU B 1 31 ? 16.172 11.906 13.602 1 70.56 31 LEU B O 1
ATOM 1661 N N . PRO B 1 32 ? 14.703 12 15.172 1 55.84 32 PRO B N 1
ATOM 1662 C CA . PRO B 1 32 ? 15.742 12.141 16.188 1 55.84 32 PRO B CA 1
ATOM 1663 C C . PRO B 1 32 ? 16.781 11.016 16.125 1 55.84 32 PRO B C 1
ATOM 1665 O O . PRO B 1 32 ? 17.969 11.266 16.328 1 55.84 32 PRO B O 1
ATOM 1668 N N . ARG B 1 33 ? 16.328 9.75 16.406 1 49.44 33 ARG B N 1
ATOM 1669 C CA . ARG B 1 33 ? 17.281 8.656 16.547 1 49.44 33 ARG B CA 1
ATOM 1670 C C . ARG B 1 33 ? 18.188 8.547 15.328 1 49.44 33 ARG B C 1
ATOM 1672 O O . ARG B 1 33 ? 19.188 7.828 15.352 1 49.44 33 ARG B O 1
ATOM 1679 N N . LEU B 1 34 ? 17.812 9.078 14.266 1 46.62 34 LEU B N 1
ATOM 1680 C CA . LEU B 1 34 ? 18.734 9.055 13.133 1 46.62 34 LEU B CA 1
ATOM 1681 C C . LEU B 1 34 ? 19.969 9.906 13.422 1 46.62 34 LEU B C 1
ATOM 1683 O O . LEU B 1 34 ? 21 9.75 12.766 1 46.62 34 LEU B O 1
ATOM 1687 N N . LYS B 1 35 ? 19.953 11.016 14.242 1 44.03 35 LYS B N 1
ATOM 1688 C CA . LYS B 1 35 ? 21.141 11.852 14.445 1 44.03 35 LYS B CA 1
ATOM 1689 C C . LYS B 1 35 ? 22.234 11.086 15.164 1 44.03 35 LYS B C 1
ATOM 1691 O O . LYS B 1 35 ? 23.422 11.438 15.062 1 44.03 35 LYS B O 1
ATOM 1696 N N . GLY B 1 36 ? 22 10.359 16.25 1 40.91 36 GLY B N 1
ATOM 1697 C CA . GLY B 1 36 ? 23.156 9.805 16.953 1 40.91 36 GLY B CA 1
ATOM 1698 C C . GLY B 1 36 ? 23.641 8.492 16.359 1 40.91 36 GLY B C 1
ATOM 1699 O O . GLY B 1 36 ? 24.75 8.414 15.844 1 40.91 36 GLY B O 1
ATOM 1700 N N . LYS B 1 37 ? 23.391 7.273 17.125 1 37.94 37 LYS B N 1
ATOM 1701 C CA . LYS B 1 37 ? 24.016 5.977 16.891 1 37.94 37 LYS B CA 1
ATOM 1702 C C . LYS B 1 37 ? 23.5 5.344 15.594 1 37.94 37 LYS B C 1
ATOM 1704 O O . LYS B 1 37 ? 22.312 5.441 15.281 1 37.94 37 LYS B O 1
ATOM 1709 N N . ALA B 1 38 ? 24.406 5.32 14.766 1 40.47 38 ALA B N 1
ATOM 1710 C CA . ALA B 1 38 ? 24.172 4.477 13.594 1 40.47 38 ALA B CA 1
ATOM 1711 C C . ALA B 1 38 ? 23.234 3.318 13.93 1 40.47 38 ALA B C 1
ATOM 1713 O O . ALA B 1 38 ? 23.438 2.617 14.922 1 40.47 38 ALA B O 1
ATOM 1714 N N . PRO B 1 39 ? 21.875 3.531 13.695 1 36.91 39 PRO B N 1
ATOM 1715 C CA . PRO B 1 39 ? 21.156 2.348 14.172 1 36.91 39 PRO B CA 1
ATOM 1716 C C . PRO B 1 39 ? 21.969 1.062 14.016 1 36.91 39 PRO B C 1
ATOM 1718 O O . PRO B 1 39 ? 22.594 0.849 12.969 1 36.91 39 PRO B O 1
ATOM 1721 N N . LYS B 1 40 ? 22.641 0.723 15.102 1 38.69 40 LYS B N 1
ATOM 1722 C CA . LYS B 1 40 ? 23.156 -0.618 14.844 1 38.69 40 LYS B CA 1
ATOM 1723 C C . LYS B 1 40 ? 22.203 -1.414 13.961 1 38.69 40 LYS B C 1
ATOM 1725 O O . LYS B 1 40 ? 22.641 -2.1 13.031 1 38.69 40 LYS B O 1
ATOM 1730 N N . ASP B 1 41 ? 21.125 -1.96 14.695 1 38.38 41 ASP B N 1
ATOM 1731 C CA . ASP B 1 41 ? 20.156 -2.873 14.094 1 38.38 41 ASP B CA 1
ATOM 1732 C C . ASP B 1 41 ? 19.219 -2.135 13.133 1 38.38 41 ASP B C 1
ATOM 1734 O O . ASP B 1 41 ? 19.016 -0.928 13.273 1 38.38 41 ASP B O 1
ATOM 1738 N N . HIS B 1 42 ? 19.031 -2.594 11.938 1 40.97 42 HIS B N 1
ATOM 1739 C CA . HIS B 1 42 ? 18.297 -2.32 10.703 1 40.97 42 HIS B CA 1
ATOM 1740 C C . HIS B 1 42 ? 17 -1.585 11 1 40.97 42 HIS B C 1
ATOM 1742 O O . HIS B 1 42 ? 16.156 -1.438 10.109 1 40.97 42 HIS B O 1
ATOM 1748 N N . LYS B 1 43 ? 16.75 -1.288 12.328 1 42.09 43 LYS B N 1
ATOM 1749 C CA . LYS B 1 43 ? 15.43 -0.71 12.547 1 42.09 43 LYS B CA 1
ATOM 1750 C C . LYS B 1 43 ? 15.445 0.799 12.32 1 42.09 43 LYS B C 1
ATOM 1752 O O . LYS B 1 43 ? 16.031 1.544 13.109 1 42.09 43 LYS B O 1
ATOM 1757 N N . TRP B 1 44 ? 15.688 1.374 11.211 1 45.53 44 TRP B N 1
ATOM 1758 C CA . TRP B 1 44 ? 15.445 2.795 10.977 1 45.53 44 TRP B CA 1
ATOM 1759 C C . TRP B 1 44 ? 14.359 3.322 11.906 1 45.53 44 TRP B C 1
ATOM 1761 O O . TRP B 1 44 ? 13.312 2.689 12.07 1 45.53 44 TRP B O 1
ATOM 1771 N N . GLY B 1 45 ? 14.711 3.709 13.102 1 51.22 45 GLY B N 1
ATOM 1772 C CA . GLY B 1 45 ? 13.766 4.254 14.07 1 51.22 45 GLY B CA 1
ATOM 1773 C C . GLY B 1 45 ? 12.656 5.055 13.43 1 51.22 45 GLY B C 1
ATOM 1774 O O . GLY B 1 45 ? 12.898 5.855 12.523 1 51.22 45 GLY B O 1
ATOM 1775 N N . GLY B 1 46 ? 11.391 4.508 13.273 1 65.06 46 GLY B N 1
ATOM 1776 C CA . GLY B 1 46 ? 10.203 5.176 12.773 1 65.06 46 GLY B CA 1
ATOM 1777 C C . GLY B 1 46 ? 9.867 6.441 13.539 1 65.06 46 GLY B C 1
ATOM 1778 O O . GLY B 1 46 ? 10.57 6.812 14.477 1 65.06 46 GLY B O 1
ATOM 1779 N N . LEU B 1 47 ? 9.172 7.422 12.914 1 75.69 47 LEU B N 1
ATOM 1780 C CA . LEU B 1 47 ? 8.633 8.617 13.555 1 75.69 47 LEU B CA 1
ATOM 1781 C C . LEU B 1 47 ? 7.855 8.258 14.82 1 75.69 47 LEU B C 1
ATOM 1783 O O . LEU B 1 47 ? 6.902 7.477 14.766 1 75.69 47 LEU B O 1
ATOM 1787 N N . ASP B 1 48 ? 8.344 8.797 16.016 1 83.56 48 ASP B N 1
ATOM 1788 C CA . ASP B 1 48 ? 7.586 8.516 17.234 1 83.56 48 ASP B CA 1
ATOM 1789 C C . ASP B 1 48 ? 6.406 9.469 17.375 1 83.56 48 ASP B C 1
ATOM 1791 O O . ASP B 1 48 ? 6.227 10.375 16.562 1 83.56 48 ASP B O 1
ATOM 1795 N N . ALA B 1 49 ? 5.656 9.188 18.422 1 87.69 49 ALA B N 1
ATOM 1796 C CA . ALA B 1 49 ? 4.41 9.93 18.625 1 87.69 49 ALA B CA 1
ATOM 1797 C C . ALA B 1 49 ? 4.684 11.422 18.812 1 87.69 49 ALA B C 1
ATOM 1799 O O . ALA B 1 49 ? 3.953 12.258 18.281 1 87.69 49 ALA B O 1
ATOM 1800 N N . GLU B 1 50 ? 5.645 11.742 19.562 1 89.62 50 GLU B N 1
ATOM 1801 C CA . GLU B 1 50 ? 5.977 13.141 19.797 1 89.62 50 GLU B CA 1
ATOM 1802 C C . GLU B 1 50 ? 6.355 13.844 18.5 1 89.62 50 GLU B C 1
ATOM 1804 O O . GLU B 1 50 ? 5.891 14.953 18.234 1 89.62 50 GLU B O 1
ATOM 1809 N N . GLY B 1 51 ? 7.215 13.219 17.797 1 89.62 51 GLY B N 1
ATOM 1810 C CA . GLY B 1 51 ? 7.59 13.758 16.5 1 89.62 51 GLY B CA 1
ATOM 1811 C C . GLY B 1 51 ? 6.414 13.922 15.547 1 89.62 51 GLY B C 1
ATOM 1812 O O . GLY B 1 51 ? 6.344 14.898 14.805 1 89.62 51 GLY B O 1
ATOM 1813 N N . TYR B 1 52 ? 5.547 13 15.594 1 91.5 52 TYR B N 1
ATOM 1814 C CA . TYR B 1 52 ? 4.359 13.062 14.75 1 91.5 52 TYR B CA 1
ATOM 1815 C C . TYR B 1 52 ? 3.479 14.242 15.148 1 91.5 52 TYR B C 1
ATOM 1817 O O . TYR B 1 52 ? 3.014 14.992 14.289 1 91.5 52 TYR B O 1
ATOM 1825 N N . VAL B 1 53 ? 3.244 14.383 16.375 1 94.06 53 VAL B N 1
ATOM 1826 C CA . VAL B 1 53 ? 2.389 15.461 16.875 1 94.06 53 VAL B CA 1
ATOM 1827 C C . VAL B 1 53 ? 3.01 16.812 16.516 1 94.06 53 VAL B C 1
ATOM 1829 O O . VAL B 1 53 ? 2.338 17.688 15.961 1 94.06 53 VAL B O 1
ATOM 1832 N N . MET B 1 54 ? 4.238 16.953 16.719 1 93.56 54 MET B N 1
ATOM 1833 C CA . MET B 1 54 ? 4.898 18.234 16.562 1 93.56 54 MET B CA 1
ATOM 1834 C C . MET B 1 54 ? 5.117 18.578 15.094 1 93.56 54 MET B C 1
ATOM 1836 O O . MET B 1 54 ? 4.926 19.719 14.68 1 93.56 54 MET B O 1
ATOM 1840 N N . GLN B 1 55 ? 5.52 17.625 14.344 1 94 55 GLN B N 1
ATOM 1841 C CA . GLN B 1 55 ? 5.945 17.922 12.977 1 94 55 GLN B CA 1
ATOM 1842 C C . GLN B 1 55 ? 4.785 17.812 12 1 94 55 GLN B C 1
ATOM 1844 O O . GLN B 1 55 ? 4.836 18.359 10.891 1 94 55 GLN B O 1
ATOM 1849 N N . VAL B 1 56 ? 3.744 17.078 12.359 1 94 56 VAL B N 1
ATOM 1850 C CA . VAL B 1 56 ? 2.689 16.797 11.398 1 94 56 VAL B CA 1
ATOM 1851 C C . VAL B 1 56 ? 1.361 17.359 11.898 1 94 56 VAL B C 1
ATOM 1853 O O . VAL B 1 56 ? 0.812 18.297 11.305 1 94 56 VAL B O 1
ATOM 1856 N N . LEU B 1 57 ? 0.87 16.922 13.023 1 94.38 57 LEU B N 1
ATOM 1857 C CA . LEU B 1 57 ? -0.476 17.234 13.484 1 94.38 57 LEU B CA 1
ATOM 1858 C C . LEU B 1 57 ? -0.624 18.734 13.742 1 94.38 57 LEU B C 1
ATOM 1860 O O . LEU B 1 57 ? -1.578 19.359 13.273 1 94.38 57 LEU B O 1
ATOM 1864 N N . GLU B 1 58 ? 0.305 19.266 14.484 1 95.56 58 GLU B N 1
ATOM 1865 C CA . GLU B 1 58 ? 0.177 20.656 14.945 1 95.56 58 GLU B CA 1
ATOM 1866 C C . GLU B 1 58 ? 0.598 21.641 13.859 1 95.56 58 GLU B C 1
ATOM 1868 O O . GLU B 1 58 ? 0.452 22.844 14.023 1 95.56 58 GLU B O 1
ATOM 1873 N N . GLY B 1 59 ? 0.979 21.219 12.719 1 94.75 59 GLY B N 1
ATOM 1874 C CA . GLY B 1 59 ? 1.424 22.094 11.641 1 94.75 59 GLY B CA 1
ATOM 1875 C C . GLY B 1 59 ? 0.752 21.797 10.312 1 94.75 59 GLY B C 1
ATOM 1876 O O . GLY B 1 59 ? -0.378 22.234 10.07 1 94.75 59 GLY B O 1
ATOM 1877 N N . PRO B 1 60 ? 1.455 21.062 9.578 1 95.19 60 PRO B N 1
ATOM 1878 C CA . PRO B 1 60 ? 0.985 20.922 8.195 1 95.19 60 PRO B CA 1
ATOM 1879 C C . PRO B 1 60 ? -0.392 20.281 8.109 1 95.19 60 PRO B C 1
ATOM 1881 O O . PRO B 1 60 ? -1.219 20.672 7.285 1 95.19 60 PRO B O 1
ATOM 1884 N N . LEU B 1 61 ? -0.636 19.281 8.875 1 95.31 61 LEU B N 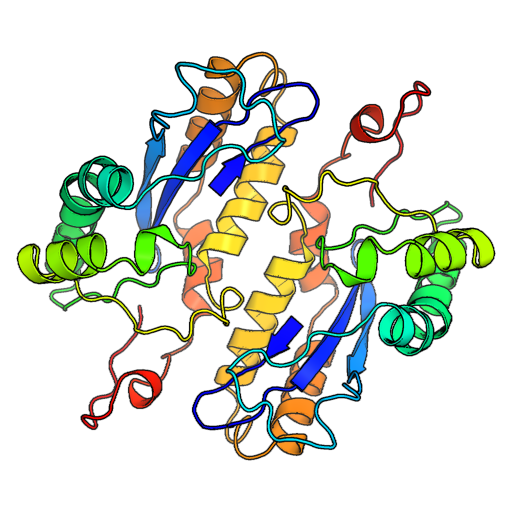1
ATOM 1885 C CA . LEU B 1 61 ? -1.928 18.609 8.781 1 95.31 61 LEU B CA 1
ATOM 1886 C C . LEU B 1 61 ? -3.049 19.516 9.281 1 95.31 61 LEU B C 1
ATOM 1888 O O . LEU B 1 61 ? -4.113 19.594 8.664 1 95.31 61 LEU B O 1
ATOM 1892 N N . LEU B 1 62 ? -2.875 20.156 10.438 1 95.75 62 LEU B N 1
ATOM 1893 C CA . LEU B 1 62 ? -3.902 21.031 10.992 1 95.75 62 LEU B CA 1
ATOM 1894 C C . LEU B 1 62 ? -4.305 22.109 9.992 1 95.75 62 LEU B C 1
ATOM 1896 O O . LEU B 1 62 ? -5.492 22.344 9.781 1 95.75 62 LEU B O 1
ATOM 1900 N N . GLN B 1 63 ? -3.283 22.75 9.43 1 96.38 63 GLN B N 1
ATOM 1901 C CA . GLN B 1 63 ? -3.562 23.797 8.461 1 96.38 63 GLN B CA 1
ATOM 1902 C C . GLN B 1 63 ? -4.344 23.266 7.27 1 96.38 63 GLN B C 1
ATOM 1904 O O . GLN B 1 63 ? -5.332 23.859 6.84 1 96.38 63 GLN B O 1
ATOM 1909 N N . PHE B 1 64 ? -3.914 22.188 6.711 1 94.75 64 PHE B N 1
ATOM 1910 C CA . PHE B 1 64 ? -4.59 21.578 5.57 1 94.75 64 PHE B CA 1
ATOM 1911 C C . PHE B 1 64 ? -6.004 21.156 5.941 1 94.75 64 PHE B C 1
ATOM 1913 O O . PHE B 1 64 ? -6.938 21.328 5.156 1 94.75 64 PHE B O 1
ATOM 1920 N N . TYR B 1 65 ? -6.148 20.562 7.105 1 92.75 65 TYR B N 1
ATOM 1921 C CA . TYR B 1 65 ? -7.426 20.125 7.656 1 92.75 65 TYR B CA 1
ATOM 1922 C C . TYR B 1 65 ? -8.414 21.281 7.738 1 92.75 65 TYR B C 1
ATOM 1924 O O . TYR B 1 65 ? -9.531 21.188 7.238 1 92.75 65 TYR B O 1
ATOM 1932 N N . LYS B 1 66 ? -7.996 22.359 8.273 1 93.69 66 LYS B N 1
ATOM 1933 C CA . LYS B 1 66 ? -8.836 23.531 8.422 1 93.69 66 LYS B CA 1
ATOM 1934 C C . LYS B 1 66 ? -9.188 24.141 7.066 1 93.69 66 LYS B C 1
ATOM 1936 O O . LYS B 1 66 ? -10.32 24.578 6.844 1 93.69 66 LYS B O 1
ATOM 1941 N N . ASP B 1 67 ? -8.188 24.203 6.23 1 93.25 67 ASP B N 1
ATOM 1942 C CA . ASP B 1 67 ? -8.43 24.734 4.891 1 93.25 67 ASP B CA 1
ATOM 1943 C C . ASP B 1 67 ? -9.5 23.906 4.164 1 93.25 67 ASP B C 1
ATOM 1945 O O . ASP B 1 67 ? -10.375 24.469 3.508 1 93.25 67 ASP B O 1
ATOM 1949 N N . CYS B 1 68 ? -9.391 22.641 4.25 1 90.44 68 CYS B N 1
ATOM 1950 C CA . CYS B 1 68 ? -10.352 21.75 3.592 1 90.44 68 CYS B CA 1
ATOM 1951 C C . CYS B 1 68 ? -11.742 21.938 4.184 1 90.44 68 CYS B C 1
ATOM 1953 O O . CYS B 1 68 ? -12.734 21.938 3.455 1 90.44 68 CYS B O 1
ATOM 1955 N N . GLU B 1 69 ? -11.773 22.016 5.445 1 88.44 69 GLU B N 1
ATOM 1956 C CA . GLU B 1 69 ? -13.062 22.219 6.102 1 88.44 69 GLU B CA 1
ATOM 1957 C C . GLU B 1 69 ? -13.711 23.531 5.66 1 88.44 69 GLU B C 1
ATOM 1959 O O . GLU B 1 69 ? -14.922 23.578 5.426 1 88.44 69 GLU B O 1
ATOM 1964 N N . LYS B 1 70 ? -12.914 24.5 5.613 1 90.94 70 LYS B N 1
ATOM 1965 C CA . LYS B 1 70 ? -13.414 25.797 5.18 1 90.94 70 LYS B CA 1
ATOM 1966 C C . LYS B 1 70 ? -13.914 25.75 3.738 1 90.94 70 LYS B C 1
ATOM 1968 O O . LYS B 1 70 ? -14.969 26.297 3.42 1 90.94 70 LYS B O 1
ATOM 1973 N N . GLU B 1 71 ? -13.172 25.094 2.904 1 88.81 71 GLU B N 1
ATOM 1974 C CA . GLU B 1 71 ? -13.492 25.016 1.483 1 88.81 71 GLU B CA 1
ATOM 1975 C C . GLU B 1 71 ? -14.766 24.219 1.25 1 88.81 71 GLU B C 1
ATOM 1977 O O . GLU B 1 71 ? -15.562 24.547 0.37 1 88.81 71 GLU B O 1
ATOM 1982 N N . HIS B 1 72 ? -14.961 23.172 2.027 1 82.31 72 HIS B N 1
ATOM 1983 C CA . HIS B 1 72 ? -16.078 22.266 1.772 1 82.31 72 HIS B CA 1
ATOM 1984 C C . HIS B 1 72 ? -17.219 22.5 2.764 1 82.31 72 HIS B C 1
ATOM 1986 O O . HIS B 1 72 ? -18.297 21.922 2.635 1 82.31 72 HIS B O 1
ATOM 1992 N N . ASP B 1 73 ? -16.969 23.344 3.664 1 82.56 73 ASP B N 1
ATOM 1993 C CA . ASP B 1 73 ? -17.938 23.672 4.711 1 82.56 73 ASP B CA 1
ATOM 1994 C C . ASP B 1 73 ? -18.453 22.406 5.391 1 82.56 73 ASP B C 1
ATOM 1996 O O . ASP B 1 73 ? -19.656 22.234 5.547 1 82.56 73 ASP B O 1
ATOM 2000 N N . LYS B 1 74 ? -17.594 21.453 5.555 1 79.69 74 LYS B N 1
ATOM 2001 C CA . LYS B 1 74 ? -17.891 20.203 6.23 1 79.69 74 LYS B CA 1
ATOM 2002 C C . LYS B 1 74 ? -16.703 19.719 7.039 1 79.69 74 LYS B C 1
ATOM 2004 O O . LYS B 1 74 ? -15.555 20.094 6.762 1 79.69 74 LYS B O 1
ATOM 2009 N N . LYS B 1 75 ? -17.031 19 8.039 1 80.31 75 LYS B N 1
ATOM 2010 C CA . LYS B 1 75 ? -15.969 18.375 8.812 1 80.31 75 LYS B CA 1
ATOM 2011 C C . LYS B 1 75 ? -15.297 17.266 8.016 1 80.31 75 LYS B C 1
ATOM 2013 O O . LYS B 1 75 ? -15.961 16.531 7.285 1 80.31 75 LYS B O 1
ATOM 2018 N N . MET B 1 76 ? -14.031 17.297 8.148 1 82.81 76 MET B N 1
ATOM 2019 C CA . MET B 1 76 ? -13.242 16.281 7.445 1 82.81 76 MET B CA 1
ATOM 2020 C C . MET B 1 76 ? -12.836 15.156 8.391 1 82.81 76 MET B C 1
ATOM 2022 O O . MET B 1 76 ? -12.82 15.336 9.609 1 82.81 76 MET B O 1
ATOM 2026 N N . LEU B 1 77 ? -12.664 14 7.785 1 83.19 7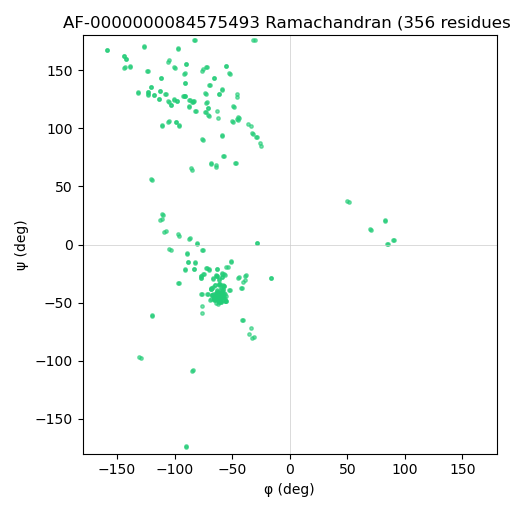7 LEU B N 1
ATOM 2027 C CA . LEU B 1 77 ? -12.125 12.852 8.508 1 83.19 77 LEU B CA 1
ATOM 2028 C C . LEU B 1 77 ? -10.742 12.477 7.977 1 83.19 77 LEU B C 1
ATOM 2030 O O . LEU B 1 77 ? -10.531 12.445 6.762 1 83.19 77 LEU B O 1
ATOM 2034 N N . VAL B 1 78 ? -9.891 12.305 8.922 1 85.94 78 VAL B N 1
ATOM 2035 C CA . VAL B 1 78 ? -8.539 11.906 8.547 1 85.94 78 VAL B CA 1
ATOM 2036 C C . VAL B 1 78 ? -8.422 10.383 8.562 1 85.94 78 VAL B C 1
ATOM 2038 O O . VAL B 1 78 ? -8.852 9.734 9.516 1 85.94 78 VAL B O 1
ATOM 2041 N N . VAL B 1 79 ? -7.93 9.867 7.457 1 79.38 79 VAL B N 1
ATOM 2042 C CA . VAL B 1 79 ? -7.605 8.445 7.375 1 79.38 79 VAL B CA 1
ATOM 2043 C C . VAL B 1 79 ? -6.098 8.25 7.492 1 79.38 79 VAL B C 1
ATOM 2045 O O . VAL B 1 79 ? -5.328 8.805 6.703 1 79.38 79 VAL B O 1
ATOM 2048 N N . GLU B 1 80 ? -5.695 7.508 8.5 1 79.12 80 GLU B N 1
ATOM 2049 C CA . GLU B 1 80 ? -4.273 7.277 8.734 1 79.12 80 GLU B CA 1
ATOM 2050 C C . GLU B 1 80 ? -3.873 5.863 8.328 1 79.12 80 GLU B C 1
ATOM 2052 O O . GLU B 1 80 ? -4.73 4.992 8.156 1 79.12 80 GLU B O 1
ATOM 2057 N N . ASP B 1 81 ? -2.602 5.562 8.023 1 70.44 81 ASP B N 1
ATOM 2058 C CA . ASP B 1 81 ? -2.158 4.285 7.473 1 70.44 81 ASP B CA 1
ATOM 2059 C C . ASP B 1 81 ? -1.872 3.275 8.586 1 70.44 81 ASP B C 1
ATOM 2061 O O . ASP B 1 81 ? -1.37 2.182 8.32 1 70.44 81 ASP B O 1
ATOM 2065 N N . GLY B 1 82 ? -2.115 3.527 9.789 1 66.56 82 GLY B N 1
ATOM 2066 C CA . GLY B 1 82 ? -1.975 2.574 10.875 1 66.56 82 GLY B CA 1
ATOM 2067 C C . GLY B 1 82 ? -0.591 2.578 11.492 1 66.56 82 GLY B C 1
ATOM 2068 O O . GLY B 1 82 ? -0.263 1.702 12.297 1 66.56 82 GLY B O 1
ATOM 2069 N N . ALA B 1 83 ? 0.249 3.432 11.078 1 70.06 83 ALA B N 1
ATOM 2070 C CA . ALA B 1 83 ? 1.565 3.537 11.703 1 70.06 83 ALA B CA 1
ATOM 2071 C C . ALA B 1 83 ? 1.444 3.691 13.211 1 70.06 83 ALA B C 1
ATOM 2073 O O . ALA B 1 83 ? 0.488 4.293 13.711 1 70.06 83 ALA B O 1
ATOM 2074 N N . SER B 1 84 ? 2.342 3.201 13.875 1 71.19 84 SER B N 1
ATOM 2075 C CA . SER B 1 84 ? 2.312 3.172 15.336 1 71.19 84 SER B CA 1
ATOM 2076 C C . SER B 1 84 ? 2.193 4.578 15.914 1 71.19 84 SER B C 1
ATOM 2078 O O . SER B 1 84 ? 1.558 4.773 16.953 1 71.19 84 SER B O 1
ATOM 2080 N N . ALA B 1 85 ? 2.789 5.496 15.305 1 76.31 85 ALA B N 1
ATOM 2081 C CA . ALA B 1 85 ? 2.754 6.871 15.797 1 76.31 85 ALA B CA 1
ATOM 2082 C C . ALA B 1 85 ? 1.329 7.418 15.789 1 76.31 85 ALA B C 1
ATOM 2084 O O . ALA B 1 85 ? 1.019 8.367 16.516 1 76.31 85 ALA B O 1
ATOM 2085 N N . HIS B 1 86 ? 0.475 6.812 15 1 77.69 86 HIS B N 1
ATOM 2086 C CA . HIS B 1 86 ? -0.884 7.316 14.828 1 77.69 86 HIS B CA 1
ATOM 2087 C C . HIS B 1 86 ? -1.793 6.828 15.953 1 77.69 86 HIS B C 1
ATOM 2089 O O . HIS B 1 86 ? -2.848 7.414 16.203 1 77.69 86 HIS B O 1
ATOM 2095 N N . ILE B 1 87 ? -1.361 5.738 16.609 1 76.75 87 ILE B N 1
ATOM 2096 C CA . ILE B 1 87 ? -2.287 5.121 17.547 1 76.75 87 ILE B CA 1
ATOM 2097 C C . ILE B 1 87 ? -1.81 5.371 18.969 1 76.75 87 ILE B C 1
ATOM 2099 O O . ILE B 1 87 ? -2.441 4.922 19.938 1 76.75 87 ILE B O 1
ATOM 2103 N N . SER B 1 88 ? -0.947 6.117 19.219 1 83.38 88 SER B N 1
ATOM 2104 C CA . SER B 1 88 ? -0.44 6.41 20.562 1 83.38 88 SER B CA 1
ATOM 2105 C C . SER B 1 88 ? -1.405 7.301 21.328 1 83.38 88 SER B C 1
ATOM 2107 O O . SER B 1 88 ? -2.197 8.031 20.734 1 83.38 88 SER B O 1
ATOM 2109 N N . LYS B 1 89 ? -1.343 7.094 22.641 1 90.06 89 LYS B N 1
ATOM 2110 C CA . LYS B 1 89 ? -2.145 7.953 23.516 1 90.06 89 LYS B CA 1
ATOM 2111 C C . LYS B 1 89 ? -1.823 9.422 23.281 1 90.06 89 LYS B C 1
ATOM 2113 O O . LYS B 1 89 ? -2.723 10.266 23.25 1 90.06 89 LYS B O 1
ATOM 2118 N N . LEU B 1 90 ? -0.605 9.695 23.156 1 92.31 90 LEU B N 1
ATOM 2119 C CA . LEU B 1 90 ? -0.162 11.062 22.922 1 92.31 90 LEU B CA 1
ATOM 2120 C C . LEU B 1 90 ? -0.801 11.625 21.656 1 92.31 90 LEU B C 1
ATOM 2122 O O . LEU B 1 90 ? -1.273 12.758 21.641 1 92.31 90 LEU B O 1
ATOM 2126 N N . THR B 1 91 ? -0.803 10.906 20.656 1 92 91 THR B N 1
ATOM 2127 C CA . THR B 1 91 ? -1.384 11.312 19.375 1 92 91 THR B CA 1
ATOM 2128 C C . THR B 1 91 ? -2.889 11.531 19.516 1 92 91 THR B C 1
ATOM 2130 O O . THR B 1 91 ? -3.426 12.523 19.016 1 92 91 THR B O 1
ATOM 2133 N N . ALA B 1 92 ? -3.51 10.602 20.172 1 90.5 92 ALA B N 1
ATOM 2134 C CA . ALA B 1 92 ? -4.953 10.695 20.375 1 90.5 92 ALA B CA 1
ATOM 2135 C C . ALA B 1 92 ? -5.32 11.969 21.141 1 90.5 92 ALA B C 1
ATOM 2137 O O . ALA B 1 92 ? -6.281 12.656 20.781 1 90.5 92 ALA B O 1
ATOM 2138 N N . GLU B 1 93 ? -4.598 12.195 22.125 1 94.94 93 GLU B N 1
ATOM 2139 C CA . GLU B 1 93 ? -4.832 13.398 22.906 1 94.94 93 GLU B CA 1
ATOM 2140 C C . GLU B 1 93 ? -4.633 14.656 22.078 1 94.94 93 GLU B C 1
ATOM 2142 O O . GLU B 1 93 ? -5.398 15.617 22.188 1 94.94 93 GLU B O 1
ATOM 2147 N N . ALA B 1 94 ? -3.615 14.711 21.312 1 95.31 94 ALA B N 1
ATOM 2148 C CA . ALA B 1 94 ? -3.342 15.852 20.438 1 95.31 94 ALA B CA 1
ATOM 2149 C C . ALA B 1 94 ? -4.461 16.047 19.422 1 95.31 94 ALA B C 1
ATOM 2151 O O . ALA B 1 94 ? -4.871 17.172 19.156 1 95.31 94 ALA B O 1
ATOM 2152 N N . GLN B 1 95 ? -4.914 14.992 18.812 1 93.38 95 GLN B N 1
ATOM 2153 C CA . GLN B 1 95 ? -6.004 15.062 17.844 1 93.38 95 GLN B CA 1
ATOM 2154 C C . GLN B 1 95 ? -7.254 15.672 18.469 1 93.38 95 GLN B C 1
ATOM 2156 O O . GLN B 1 95 ? -7.906 16.531 17.859 1 93.38 95 GLN B O 1
ATOM 2161 N N . THR B 1 96 ? -7.531 15.203 19.656 1 94.06 96 THR B N 1
ATOM 2162 C CA . THR B 1 96 ? -8.68 15.734 20.375 1 94.06 96 THR B CA 1
ATOM 2163 C C . THR B 1 96 ? -8.5 17.219 20.656 1 94.06 96 THR B C 1
ATOM 2165 O O . THR B 1 96 ? -9.406 18.016 20.406 1 94.06 96 THR B O 1
ATOM 2168 N N . ARG B 1 97 ? -7.379 17.562 21.141 1 96.25 97 ARG B N 1
ATOM 2169 C CA . ARG B 1 97 ? -7.074 18.953 21.469 1 96.25 97 ARG B CA 1
ATOM 2170 C C . ARG B 1 97 ? -7.172 19.844 20.234 1 96.25 97 ARG B C 1
ATOM 2172 O O . ARG B 1 97 ? -7.66 20.969 20.328 1 96.25 97 ARG B O 1
ATOM 2179 N N . LEU B 1 98 ? -6.785 19.422 19.094 1 95.94 98 LEU B N 1
ATOM 2180 C CA . LEU B 1 98 ? -6.711 20.203 17.875 1 95.94 98 LEU B CA 1
ATOM 2181 C C . LEU B 1 98 ? -8.031 20.156 17.109 1 95.94 98 LEU B C 1
ATOM 2183 O O . LEU B 1 98 ? -8.211 20.859 16.109 1 95.94 98 LEU B O 1
ATOM 2187 N N . GLY B 1 99 ? -8.867 19.203 17.5 1 93.56 99 GLY B N 1
ATOM 2188 C CA . GLY B 1 99 ? -10.156 19.062 16.828 1 93.56 99 GLY B CA 1
ATOM 2189 C C . GLY B 1 99 ? -10.078 18.266 15.547 1 93.56 99 GLY B C 1
ATOM 2190 O O . GLY B 1 99 ? -10.883 18.469 14.633 1 93.56 99 GLY B O 1
ATOM 2191 N N . ILE B 1 100 ? -9.125 17.516 15.414 1 91 100 ILE B N 1
ATOM 2192 C CA . ILE B 1 100 ? -8.953 16.672 14.242 1 91 100 ILE B CA 1
ATOM 2193 C C . ILE B 1 100 ? -9.672 15.344 14.453 1 91 100 ILE B C 1
ATOM 2195 O O . ILE B 1 100 ? -9.406 14.641 15.43 1 91 100 ILE B O 1
ATOM 2199 N N . LYS B 1 101 ? -10.508 15 13.609 1 85.88 101 LYS B N 1
ATOM 2200 C CA . LYS B 1 101 ? -11.242 13.742 13.695 1 85.88 101 LYS B CA 1
ATOM 2201 C C . LYS B 1 101 ? -10.648 12.695 12.766 1 85.88 101 LYS B C 1
ATOM 2203 O O . LYS B 1 101 ? -10.469 12.945 11.57 1 85.88 101 LYS B O 1
ATOM 2208 N N . CYS B 1 102 ? -10.328 11.586 13.336 1 80.12 102 CYS B N 1
ATOM 2209 C CA . CYS B 1 102 ? -9.734 10.5 12.562 1 80.12 102 CYS B CA 1
ATOM 2210 C C . CYS B 1 102 ? -10.688 9.32 12.461 1 80.12 102 CYS B C 1
ATOM 2212 O O . CYS B 1 102 ? -11.461 9.055 13.383 1 80.12 102 CYS B O 1
ATOM 2214 N N . LEU B 1 103 ? -10.625 8.688 11.227 1 70 103 LEU B N 1
ATOM 2215 C CA . LEU B 1 103 ? -11.383 7.449 11.055 1 70 103 LEU B CA 1
ATOM 2216 C C . LEU B 1 103 ? -10.742 6.309 11.844 1 70 103 LEU B C 1
ATOM 2218 O O . LEU B 1 103 ? -9.531 6.086 11.758 1 70 103 LEU B O 1
ATOM 2222 N N . ALA B 1 104 ? -11.5 5.762 12.836 1 56.72 104 ALA B N 1
ATOM 2223 C CA . ALA B 1 104 ? -11.008 4.637 13.625 1 56.72 104 ALA B CA 1
ATOM 2224 C C . ALA B 1 104 ? -10.797 3.402 12.758 1 56.72 104 ALA B C 1
ATOM 2226 O O . ALA B 1 104 ? -11.688 3.004 12.008 1 56.72 104 ALA B O 1
ATOM 2227 N N . HIS B 1 105 ? -9.859 3.43 11.914 1 53.25 105 HIS B N 1
ATOM 2228 C CA . HIS B 1 105 ? -9.719 2.25 11.062 1 53.25 105 HIS B CA 1
ATOM 2229 C C . HIS B 1 105 ? -9.148 1.074 11.852 1 53.25 105 HIS B C 1
ATOM 2231 O O . HIS B 1 105 ? -8.25 1.254 12.68 1 53.25 105 HIS B O 1
ATOM 2237 N N . PRO B 1 106 ? -9.828 -0.025 11.914 1 46.03 106 PRO B N 1
ATOM 2238 C CA . PRO B 1 106 ? -9.039 -1.172 12.375 1 46.03 106 PRO B CA 1
ATOM 2239 C C . PRO B 1 106 ? -7.668 -1.251 11.703 1 46.03 106 PRO B C 1
ATOM 2241 O O . PRO B 1 106 ? -7.508 -0.824 10.555 1 46.03 106 PRO B O 1
ATOM 2244 N N . THR B 1 107 ? -6.652 -0.987 12.477 1 43.81 107 THR B N 1
ATOM 2245 C CA . THR B 1 107 ? -5.234 -1.009 12.125 1 43.81 107 THR B CA 1
ATOM 2246 C C . THR B 1 107 ? -5.012 -1.775 10.828 1 43.81 107 THR B C 1
ATOM 2248 O O . THR B 1 107 ? -4.09 -1.467 10.07 1 43.81 107 THR B O 1
ATOM 2251 N N . ARG B 1 108 ? -5.891 -2.77 10.516 1 42.88 108 ARG B N 1
ATOM 2252 C CA . ARG B 1 108 ? -5.469 -3.83 9.609 1 42.88 108 ARG B CA 1
ATOM 2253 C C . ARG B 1 108 ? -5.938 -3.551 8.188 1 42.88 108 ARG B C 1
ATOM 2255 O O . ARG B 1 108 ? -5.898 -4.438 7.328 1 42.88 108 ARG B O 1
ATOM 2262 N N . SER B 1 109 ? -6.527 -2.262 7.883 1 46.94 109 SER B N 1
ATOM 2263 C CA . SER B 1 109 ? -6.855 -2.293 6.461 1 46.94 109 SER B CA 1
ATOM 2264 C C . SER B 1 109 ? -6.113 -1.199 5.699 1 46.94 109 SER B C 1
ATOM 2266 O O . SER B 1 109 ? -6.73 -0.25 5.207 1 46.94 109 SER B O 1
ATOM 2268 N N . PRO B 1 110 ? -4.777 -1.151 5.797 1 54 110 PRO B N 1
ATOM 2269 C CA . PRO B 1 110 ? -3.994 -0.2 5.008 1 54 110 PRO B CA 1
ATOM 2270 C C . PRO B 1 110 ? -4.344 -0.241 3.52 1 54 110 PRO B C 1
ATOM 2272 O O . PRO B 1 110 ? -4.102 0.731 2.799 1 54 110 PRO B O 1
ATOM 2275 N N . ASP B 1 111 ? -5.035 -1.323 3.174 1 57.72 111 ASP B N 1
ATOM 2276 C CA . ASP B 1 111 ? -5.266 -1.549 1.751 1 57.72 111 ASP B CA 1
ATOM 2277 C C . ASP B 1 111 ? -6.34 -0.606 1.212 1 57.72 111 ASP B C 1
ATOM 2279 O O . ASP B 1 111 ? -6.527 -0.501 -0.002 1 57.72 111 ASP B O 1
ATOM 2283 N N . LEU B 1 112 ? -6.941 0.169 2.137 1 63.84 112 LEU B N 1
ATOM 2284 C CA . LEU B 1 112 ? -7.957 1.086 1.63 1 63.84 112 LEU B CA 1
ATOM 2285 C C . LEU B 1 112 ? -7.484 2.531 1.735 1 63.84 112 LEU B C 1
ATOM 2287 O O . LEU B 1 112 ? -8.305 3.451 1.821 1 63.84 112 LEU B O 1
ATOM 2291 N N . ASN B 1 113 ? -6.164 2.729 1.727 1 75.75 113 ASN B N 1
ATOM 2292 C CA . ASN B 1 113 ? -5.621 4.082 1.787 1 75.75 113 ASN B CA 1
ATOM 2293 C C . ASN B 1 113 ? -5.082 4.531 0.432 1 75.75 113 ASN B C 1
ATOM 2295 O O . ASN B 1 113 ? -4.031 4.059 -0.011 1 75.75 113 ASN B O 1
ATOM 2299 N N . PRO B 1 114 ? -5.855 5.43 -0.218 1 84.44 114 PRO B N 1
ATOM 2300 C CA . PRO B 1 114 ? -5.477 5.855 -1.566 1 84.44 114 PRO B CA 1
ATOM 2301 C C . PRO B 1 114 ? -4.066 6.441 -1.625 1 84.44 114 PRO B C 1
ATOM 2303 O O . PRO B 1 114 ? -3.438 6.445 -2.688 1 84.44 114 PRO B O 1
ATOM 2306 N N . ILE B 1 115 ? -3.648 6.953 -0.516 1 87.12 115 ILE B N 1
ATOM 2307 C CA . ILE B 1 115 ? -2.342 7.598 -0.527 1 87.12 115 ILE B CA 1
ATOM 2308 C C . ILE B 1 115 ? -1.261 6.574 -0.857 1 87.12 115 ILE B C 1
ATOM 2310 O O . ILE B 1 115 ? -0.181 6.93 -1.335 1 87.12 115 ILE B O 1
ATOM 2314 N N . GLU B 1 116 ? -1.48 5.316 -0.561 1 83 116 GLU B N 1
ATOM 2315 C CA . GLU B 1 116 ? -0.514 4.27 -0.876 1 83 116 GLU B CA 1
ATOM 2316 C C . GLU B 1 116 ? -0.274 4.176 -2.381 1 83 116 GLU B C 1
ATOM 2318 O O . GLU B 1 116 ? 0.841 3.883 -2.818 1 83 116 GLU B O 1
ATOM 2323 N N . CYS B 1 117 ? -1.328 4.422 -3.143 1 86.62 117 CYS B N 1
ATOM 2324 C CA . CYS B 1 117 ? -1.191 4.441 -4.594 1 86.62 117 CYS B CA 1
ATOM 2325 C C . CYS B 1 117 ? -0.354 5.633 -5.047 1 86.62 117 CYS B C 1
ATOM 2327 O O . CYS B 1 117 ? 0.444 5.516 -5.98 1 86.62 117 CYS B O 1
ATOM 2329 N N . ILE B 1 118 ? -0.544 6.68 -4.387 1 89.12 118 ILE B N 1
ATOM 2330 C CA . ILE B 1 118 ? 0.215 7.883 -4.711 1 89.12 118 ILE B CA 1
ATOM 2331 C C . ILE B 1 118 ? 1.688 7.672 -4.367 1 89.12 118 ILE B C 1
ATOM 2333 O O . ILE B 1 118 ? 2.572 8.055 -5.137 1 89.12 118 ILE B O 1
ATOM 2337 N N . TRP B 1 119 ? 1.935 7.066 -3.201 1 87.31 119 TRP B N 1
ATOM 2338 C CA . TRP B 1 119 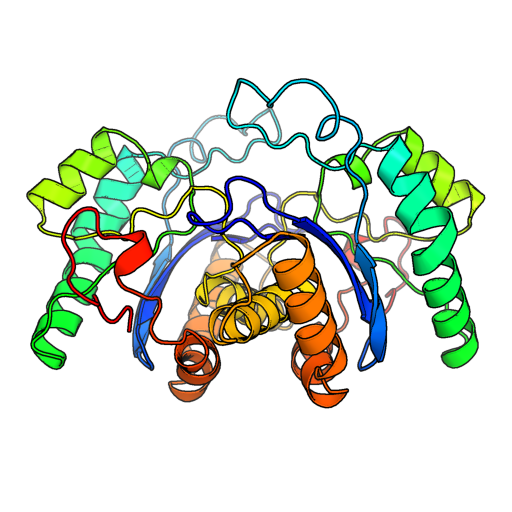? 3.312 6.781 -2.814 1 87.31 119 TRP B CA 1
ATOM 2339 C C . TRP B 1 119 ? 3.994 5.887 -3.848 1 87.31 119 TRP B C 1
ATOM 2341 O O . TRP B 1 119 ? 5.164 6.09 -4.172 1 87.31 119 TRP B O 1
ATOM 2351 N N . PHE B 1 120 ? 3.275 4.945 -4.332 1 83.75 120 PHE B N 1
ATOM 2352 C CA . PHE B 1 120 ? 3.818 4.062 -5.355 1 83.75 120 PHE B CA 1
ATOM 2353 C C . PHE B 1 120 ? 4.223 4.855 -6.594 1 83.75 120 PHE B C 1
ATOM 2355 O O . PHE B 1 120 ? 5.336 4.703 -7.098 1 83.75 120 PHE B O 1
ATOM 2362 N N . GLU B 1 121 ? 3.316 5.699 -7.059 1 87.19 121 GLU B N 1
ATOM 2363 C CA . GLU B 1 121 ? 3.59 6.516 -8.242 1 87.19 121 GLU B CA 1
ATOM 2364 C C . GLU B 1 121 ? 4.77 7.453 -8 1 87.19 121 GLU B C 1
ATOM 2366 O O . GLU B 1 121 ? 5.609 7.637 -8.883 1 87.19 121 GLU B O 1
ATOM 2371 N N . LEU B 1 122 ? 4.816 8.008 -6.895 1 89.5 122 LEU B N 1
ATOM 2372 C CA . LEU B 1 122 ? 5.895 8.922 -6.539 1 89.5 122 LEU B CA 1
ATOM 2373 C C . LEU B 1 122 ? 7.242 8.211 -6.551 1 89.5 122 LEU B C 1
ATOM 2375 O O . LEU B 1 122 ? 8.211 8.719 -7.109 1 89.5 122 LEU B O 1
ATOM 2379 N N . LYS B 1 123 ? 7.273 7.086 -5.934 1 85.31 123 LYS B N 1
ATOM 2380 C CA . LYS B 1 123 ? 8.516 6.32 -5.863 1 85.31 123 LYS B CA 1
ATOM 2381 C C . LYS B 1 123 ? 8.992 5.91 -7.258 1 85.31 123 LYS B C 1
ATOM 2383 O O . LYS B 1 123 ? 10.188 5.961 -7.551 1 85.31 123 LYS B O 1
ATOM 2388 N N . CYS B 1 124 ? 8.062 5.508 -8.078 1 84.31 124 CYS B N 1
ATOM 2389 C CA . CYS B 1 124 ? 8.414 5.156 -9.445 1 84.31 124 CYS B CA 1
ATOM 2390 C C . CYS B 1 124 ? 9.031 6.344 -10.18 1 84.31 124 CYS B C 1
ATOM 2392 O O . CYS B 1 124 ? 10.008 6.191 -10.906 1 84.31 124 CYS B O 1
ATOM 2394 N N . LYS B 1 125 ? 8.445 7.453 -9.961 1 87.94 125 LYS B N 1
ATOM 2395 C CA . LYS B 1 125 ? 8.945 8.664 -10.609 1 87.94 125 LYS B CA 1
ATOM 2396 C C . LYS B 1 125 ? 10.344 9.023 -10.102 1 87.94 125 LYS B C 1
ATOM 2398 O O . LYS B 1 125 ? 11.234 9.336 -10.891 1 87.94 125 LYS B O 1
ATOM 2403 N N . VAL B 1 126 ? 10.539 8.992 -8.82 1 87.88 126 VAL B N 1
ATOM 2404 C CA . VAL B 1 126 ? 11.812 9.352 -8.211 1 87.88 126 VAL B CA 1
ATOM 2405 C C . VAL B 1 126 ? 12.906 8.398 -8.68 1 87.88 126 VAL B C 1
ATOM 2407 O O . VAL B 1 126 ? 14.023 8.82 -8.969 1 87.88 126 VAL B O 1
ATOM 2410 N N . GLN B 1 127 ? 12.578 7.16 -8.734 1 81.88 127 GLN B N 1
ATOM 2411 C CA . GLN B 1 127 ? 13.531 6.145 -9.164 1 81.88 127 GLN B CA 1
ATOM 2412 C C . GLN B 1 127 ? 14.039 6.426 -10.578 1 81.88 127 GLN B C 1
ATOM 2414 O O . GLN B 1 127 ? 15.18 6.098 -10.906 1 81.88 127 GLN B O 1
ATOM 2419 N N . ARG B 1 128 ? 13.281 7.07 -11.383 1 83.88 128 ARG B N 1
ATOM 2420 C CA . ARG B 1 128 ? 13.625 7.328 -12.773 1 83.88 128 ARG B CA 1
ATOM 2421 C C . ARG B 1 128 ? 14.398 8.633 -12.906 1 83.88 128 ARG B C 1
ATOM 2423 O O . ARG B 1 128 ? 14.922 8.945 -13.984 1 83.88 128 ARG B O 1
ATOM 2430 N N . MET B 1 129 ? 14.469 9.32 -11.859 1 86.75 129 MET B N 1
ATOM 2431 C CA . MET B 1 129 ? 15.156 10.609 -11.922 1 86.75 129 MET B CA 1
ATOM 2432 C C . MET B 1 129 ? 16.656 10.422 -11.742 1 86.75 129 MET B C 1
ATOM 2434 O O . MET B 1 129 ? 17.109 9.891 -10.727 1 86.75 129 MET B O 1
ATOM 2438 N N . PRO B 1 130 ? 17.328 10.898 -12.734 1 87.94 130 PRO B N 1
ATOM 2439 C CA . PRO B 1 130 ? 18.781 10.758 -12.609 1 87.94 130 PRO B CA 1
ATOM 2440 C C . PRO B 1 130 ? 19.344 11.5 -11.398 1 87.94 130 PRO B C 1
ATOM 2442 O O . PRO B 1 130 ? 19 12.656 -11.156 1 87.94 130 PRO B O 1
ATOM 2445 N N . GLY B 1 131 ? 20.141 10.766 -10.609 1 86.94 131 GLY B N 1
ATOM 2446 C CA . GLY B 1 131 ? 20.859 11.383 -9.5 1 86.94 131 GLY B CA 1
ATOM 2447 C C . GLY B 1 131 ? 20.031 11.469 -8.234 1 86.94 131 GLY B C 1
ATOM 2448 O O . GLY B 1 131 ? 20.469 12.031 -7.234 1 86.94 131 GLY B O 1
ATOM 2449 N N . ALA B 1 132 ? 18.828 11 -8.273 1 86.38 132 ALA B N 1
ATOM 2450 C CA . ALA B 1 132 ? 17.922 11.109 -7.129 1 86.38 132 ALA B CA 1
ATOM 2451 C C . ALA B 1 132 ? 18.516 10.43 -5.898 1 86.38 132 ALA B C 1
ATOM 2453 O O . ALA B 1 132 ? 18.266 10.852 -4.766 1 86.38 132 ALA B O 1
ATOM 2454 N N . TYR B 1 133 ? 19.391 9.492 -6.117 1 82.19 133 TYR B N 1
ATOM 2455 C CA . TYR B 1 133 ? 19.859 8.703 -4.992 1 82.19 133 TYR B CA 1
ATOM 2456 C C . TYR B 1 133 ? 21.328 8.984 -4.703 1 82.19 133 TYR B C 1
ATOM 2458 O O . TYR B 1 133 ? 22.016 8.164 -4.078 1 82.19 133 TYR B O 1
ATOM 2466 N N . LYS B 1 134 ? 21.766 10.047 -5.125 1 83.38 134 LYS B N 1
ATOM 2467 C CA . LYS B 1 134 ? 23.172 10.414 -4.934 1 83.38 134 LYS B CA 1
ATOM 2468 C C . LYS B 1 134 ? 23.422 10.891 -3.504 1 83.38 134 LYS B C 1
ATOM 2470 O O . LYS B 1 134 ? 24.547 10.82 -3.01 1 83.38 134 LYS B O 1
ATOM 2475 N N . SER B 1 135 ? 22.438 11.438 -2.896 1 83.19 135 SER B N 1
ATOM 2476 C CA . SER B 1 135 ? 22.516 11.945 -1.53 1 83.19 135 SER B CA 1
ATOM 2477 C C . SER B 1 135 ? 21.125 12.055 -0.908 1 83.19 135 SER B C 1
ATOM 2479 O O . SER B 1 135 ? 20.109 11.953 -1.607 1 83.19 135 SER B O 1
ATOM 2481 N N . ILE B 1 136 ? 21.141 12.242 0.338 1 83.56 136 ILE B N 1
ATOM 2482 C CA . ILE B 1 136 ? 19.891 12.438 1.047 1 83.56 136 ILE B CA 1
ATOM 2483 C C . ILE B 1 136 ? 19.188 13.688 0.525 1 83.56 136 ILE B C 1
ATOM 2485 O O . ILE B 1 136 ? 17.969 13.703 0.342 1 83.56 136 ILE B O 1
ATOM 2489 N N . ASN B 1 137 ? 19.969 14.719 0.368 1 90.25 137 ASN B N 1
ATOM 2490 C CA . ASN B 1 137 ? 19.406 15.961 -0.157 1 90.25 137 ASN B CA 1
ATOM 2491 C C . ASN B 1 137 ? 18.859 15.781 -1.571 1 90.25 137 ASN B C 1
ATOM 2493 O O . ASN B 1 137 ? 17.797 16.312 -1.908 1 90.25 137 ASN B O 1
ATOM 2497 N N . ALA B 1 138 ? 19.578 15.07 -2.354 1 90.31 138 ALA B N 1
ATOM 2498 C CA . ALA B 1 138 ? 19.125 14.805 -3.717 1 90.31 138 ALA B CA 1
ATOM 2499 C C . ALA B 1 138 ? 17.828 14 -3.721 1 90.31 138 ALA B C 1
ATOM 2501 O O . ALA B 1 138 ? 16.938 14.266 -4.527 1 90.31 138 ALA B O 1
ATOM 2502 N N . LEU B 1 139 ? 17.781 13.07 -2.814 1 88.69 139 LEU B N 1
ATOM 2503 C CA . LEU B 1 139 ? 16.578 12.25 -2.697 1 88.69 139 LEU B CA 1
ATOM 2504 C C . LEU B 1 139 ? 15.391 13.102 -2.283 1 88.69 139 LEU B C 1
ATOM 2506 O O . LEU B 1 139 ? 14.297 12.961 -2.848 1 88.69 139 LEU B O 1
ATOM 2510 N N . TRP B 1 140 ? 15.617 13.984 -1.377 1 91.56 140 TRP B N 1
ATOM 2511 C CA . TRP B 1 140 ? 14.539 14.867 -0.94 1 91.56 140 TRP B CA 1
ATOM 2512 C C . TRP B 1 140 ? 14.086 15.773 -2.078 1 91.56 140 TRP B C 1
ATOM 2514 O O . TRP B 1 140 ? 12.883 15.945 -2.295 1 91.56 140 TRP B O 1
ATOM 2524 N N . GLU B 1 141 ? 14.984 16.328 -2.766 1 95.31 141 GLU B N 1
ATOM 2525 C CA . GLU B 1 141 ? 14.633 17.219 -3.869 1 95.31 141 GLU B CA 1
ATOM 2526 C C . GLU B 1 141 ? 13.852 16.484 -4.949 1 95.31 141 GLU B C 1
ATOM 2528 O O . GLU B 1 141 ? 12.875 17.016 -5.492 1 95.31 141 GLU B O 1
ATOM 2533 N N . ALA B 1 142 ? 14.305 15.32 -5.227 1 93.12 142 ALA B N 1
ATOM 2534 C CA . ALA B 1 142 ? 13.594 14.508 -6.211 1 93.12 142 ALA B CA 1
ATOM 2535 C C . ALA B 1 142 ? 12.18 14.188 -5.742 1 93.12 142 ALA B C 1
ATOM 2537 O O . ALA B 1 142 ? 11.227 14.258 -6.527 1 93.12 142 ALA B O 1
ATOM 2538 N N . THR B 1 143 ? 12.07 13.828 -4.504 1 93.44 143 THR B N 1
ATOM 2539 C CA . THR B 1 143 ? 10.773 13.492 -3.928 1 93.44 143 THR B CA 1
ATOM 2540 C C . THR B 1 143 ? 9.844 14.703 -3.957 1 93.44 143 THR B C 1
ATOM 2542 O O . THR B 1 143 ? 8.672 14.586 -4.332 1 93.44 143 THR B O 1
ATOM 2545 N N . ARG B 1 144 ? 10.406 15.789 -3.588 1 96 144 ARG B N 1
ATOM 2546 C CA . ARG B 1 144 ? 9.633 17.031 -3.607 1 96 144 ARG B CA 1
ATOM 2547 C C . ARG B 1 144 ? 9.18 17.375 -5.023 1 96 144 ARG B C 1
ATOM 2549 O O . ARG B 1 144 ? 8.023 17.75 -5.238 1 96 144 ARG B O 1
ATOM 2556 N N . GLN B 1 145 ? 10.039 17.266 -5.91 1 96.69 145 GLN B N 1
ATOM 2557 C CA . GLN B 1 145 ? 9.703 17.547 -7.305 1 96.69 145 GLN B CA 1
ATOM 2558 C C . GLN B 1 145 ? 8.617 16.609 -7.805 1 96.69 145 GLN B C 1
ATOM 2560 O O . GLN B 1 145 ? 7.664 17.047 -8.461 1 96.69 145 GLN B O 1
ATOM 2565 N N . ALA B 1 146 ? 8.781 15.359 -7.539 1 94.94 146 ALA B N 1
ATOM 2566 C CA . ALA B 1 146 ? 7.781 14.375 -7.941 1 94.94 146 ALA B CA 1
ATOM 2567 C C . ALA B 1 146 ? 6.414 14.711 -7.352 1 94.94 146 ALA B C 1
ATOM 2569 O O . ALA B 1 146 ? 5.391 14.586 -8.031 1 94.94 146 ALA B O 1
ATOM 2570 N N . TRP B 1 147 ? 6.398 15.109 -6.121 1 96.31 147 TRP B N 1
ATOM 2571 C CA . TRP B 1 147 ? 5.156 15.484 -5.453 1 96.31 147 TRP B CA 1
ATOM 2572 C C . TRP B 1 147 ? 4.523 16.703 -6.117 1 96.31 147 TRP B C 1
ATOM 2574 O O . TRP B 1 147 ? 3.318 16.719 -6.375 1 96.31 147 TRP B O 1
ATOM 2584 N N . GLU B 1 148 ? 5.355 17.672 -6.383 1 96.75 148 GLU B N 1
ATOM 2585 C CA . GLU B 1 148 ? 4.871 18.891 -7.004 1 96.75 148 GLU B CA 1
ATOM 2586 C C . GLU B 1 148 ? 4.273 18.625 -8.375 1 96.75 148 GLU B C 1
ATOM 2588 O O . GLU B 1 148 ? 3.322 19.297 -8.789 1 96.75 148 GLU B O 1
ATOM 2593 N N . GLU B 1 149 ? 4.727 17.688 -9.008 1 95.81 149 GLU B N 1
ATOM 2594 C CA . GLU B 1 149 ? 4.293 17.391 -10.367 1 95.81 149 GLU B CA 1
ATOM 2595 C C . GLU B 1 149 ? 2.988 16.594 -10.375 1 95.81 149 GLU B C 1
ATOM 2597 O O . GLU B 1 149 ? 2.346 16.453 -11.414 1 95.81 149 GLU B O 1
ATOM 2602 N N . LEU B 1 150 ? 2.637 16.031 -9.203 1 94.56 150 LEU B N 1
ATOM 2603 C CA . LEU B 1 150 ? 1.341 15.367 -9.133 1 94.56 150 LEU B CA 1
ATOM 2604 C C . LEU B 1 150 ? 0.211 16.328 -9.461 1 94.56 150 LEU B C 1
ATOM 2606 O O . LEU B 1 150 ? 0.155 17.438 -8.914 1 94.56 150 LEU B O 1
ATOM 2610 N N . THR B 1 151 ? -0.717 15.914 -10.328 1 94.31 151 THR B N 1
ATOM 2611 C CA . THR B 1 151 ? -1.839 16.766 -10.719 1 94.31 151 THR B CA 1
ATOM 2612 C C . THR B 1 151 ? -3.078 16.438 -9.891 1 94.31 151 THR B C 1
ATOM 2614 O O . THR B 1 151 ? -3.119 15.422 -9.195 1 94.31 151 THR B O 1
ATOM 2617 N N . LYS B 1 152 ? -4.043 17.328 -10.039 1 92.69 152 LYS B N 1
ATOM 2618 C CA . LYS B 1 152 ? -5.332 17.094 -9.398 1 92.69 152 LYS B CA 1
ATOM 2619 C C . LYS B 1 152 ? -5.984 15.812 -9.922 1 92.69 152 LYS B C 1
ATOM 2621 O O . LYS B 1 152 ? -6.645 15.094 -9.172 1 92.69 152 LYS B O 1
ATOM 2626 N N . GLU B 1 153 ? -5.738 15.594 -11.117 1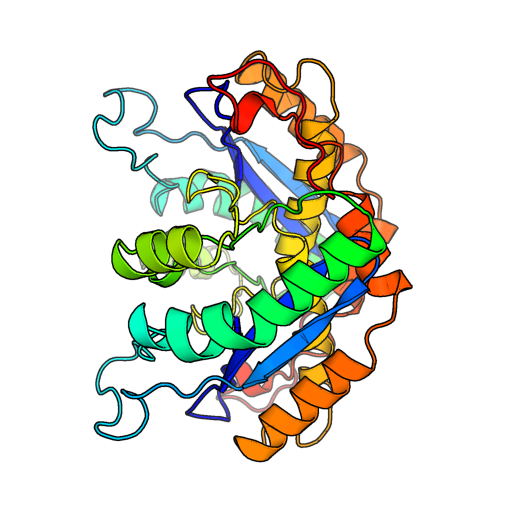 90.81 153 GLU B N 1
ATOM 2627 C CA . GLU B 1 153 ? -6.312 14.398 -11.742 1 90.81 153 GLU B CA 1
ATOM 2628 C C . GLU B 1 153 ? -5.684 13.125 -11.18 1 90.81 153 GLU B C 1
ATOM 2630 O O . GLU B 1 153 ? -6.375 12.125 -10.969 1 90.81 153 GLU B O 1
ATOM 2635 N N . ASP B 1 154 ? -4.406 13.211 -10.953 1 90.75 154 ASP B N 1
ATOM 2636 C CA . ASP B 1 154 ? -3.725 12.078 -10.344 1 90.75 154 ASP B CA 1
ATOM 2637 C C . ASP B 1 154 ? -4.34 11.727 -8.992 1 90.75 154 ASP B C 1
ATOM 2639 O O . ASP B 1 154 ? -4.562 10.547 -8.688 1 90.75 154 ASP B O 1
ATOM 2643 N N . ILE B 1 155 ? -4.602 12.719 -8.258 1 90.5 155 ILE B N 1
ATOM 2644 C CA . ILE B 1 155 ? -5.148 12.547 -6.918 1 90.5 155 ILE B CA 1
ATOM 2645 C C . ILE B 1 155 ? -6.594 12.062 -7.008 1 90.5 155 ILE B C 1
ATOM 2647 O O . ILE B 1 155 ? -6.984 11.125 -6.309 1 90.5 155 ILE B O 1
ATOM 2651 N N . ARG B 1 156 ? -7.32 12.633 -7.883 1 88.19 156 ARG B N 1
ATOM 2652 C CA . ARG B 1 156 ? -8.734 12.281 -8.039 1 88.19 156 ARG B CA 1
ATOM 2653 C C . ARG B 1 156 ? -8.891 10.836 -8.5 1 88.19 156 ARG B C 1
ATOM 2655 O O . ARG B 1 156 ? -9.844 10.156 -8.102 1 88.19 156 ARG B O 1
ATOM 2662 N N . ARG B 1 157 ? -8.016 10.461 -9.258 1 87.31 157 ARG B N 1
ATOM 2663 C CA . ARG B 1 157 ? -8.086 9.109 -9.805 1 87.31 157 ARG B CA 1
ATOM 2664 C C . ARG B 1 157 ? -8.148 8.07 -8.695 1 87.31 157 ARG B C 1
ATOM 2666 O O . ARG B 1 157 ? -8.852 7.062 -8.82 1 87.31 157 ARG B O 1
ATOM 2673 N N . VAL B 1 158 ? -7.469 8.328 -7.648 1 87.44 158 VAL B N 1
ATOM 2674 C CA . VAL B 1 158 ? -7.422 7.324 -6.586 1 87.44 158 VAL B CA 1
ATOM 2675 C C . VAL B 1 158 ? -8.461 7.656 -5.516 1 87.44 158 VAL B C 1
ATOM 2677 O O . VAL B 1 158 ? -9.094 6.758 -4.957 1 87.44 158 VAL B O 1
ATOM 2680 N N . THR B 1 159 ? -8.711 8.906 -5.297 1 86 159 THR B N 1
ATOM 2681 C CA . THR B 1 159 ? -9.633 9.289 -4.227 1 86 159 THR B CA 1
ATOM 2682 C C . THR B 1 159 ? -11.078 9.078 -4.656 1 86 159 THR B C 1
ATOM 2684 O O . THR B 1 159 ? -11.953 8.867 -3.818 1 86 159 THR B O 1
ATOM 2687 N N . SER B 1 160 ? -11.32 9.141 -5.941 1 84 160 SER B N 1
ATOM 2688 C CA . SER B 1 160 ? -12.68 8.969 -6.438 1 84 160 SER B CA 1
ATOM 2689 C C . SER B 1 160 ? -13.148 7.523 -6.277 1 84 160 SER B C 1
ATOM 2691 O O . SER B 1 160 ? -14.344 7.238 -6.332 1 84 160 SER B O 1
ATOM 2693 N N . LYS B 1 161 ? -12.219 6.699 -6.184 1 77.94 161 LYS B N 1
ATOM 2694 C CA . LYS B 1 161 ? -12.547 5.281 -6.051 1 77.94 161 LYS B CA 1
ATOM 2695 C C . LYS B 1 161 ? -13.062 4.965 -4.652 1 77.94 161 LYS B C 1
ATOM 2697 O O . LYS B 1 161 ? -13.688 3.924 -4.438 1 77.94 161 LYS B O 1
ATOM 2702 N N . MET B 1 162 ? -12.625 5.82 -3.711 1 71.12 162 MET B N 1
ATOM 2703 C CA . MET B 1 162 ? -13.031 5.594 -2.326 1 71.12 162 MET B CA 1
ATOM 2704 C C . MET B 1 162 ? -14.523 5.84 -2.152 1 71.12 162 MET B C 1
ATOM 2706 O O . MET B 1 162 ? -15.062 6.824 -2.668 1 71.12 162 MET B O 1
ATOM 2710 N N . GLY B 1 163 ? -15.398 4.918 -2.727 1 57.69 163 GLY B N 1
ATOM 2711 C CA . GLY B 1 163 ? -16.812 5.137 -2.508 1 57.69 163 GLY B CA 1
ATOM 2712 C C . GLY B 1 163 ? -17.125 5.781 -1.169 1 57.69 163 GLY B C 1
ATOM 2713 O O . GLY B 1 163 ? -16.219 6.199 -0.453 1 57.69 163 GLY B O 1
ATOM 2714 N N . HIS B 1 164 ? -18.5 6.074 -0.983 1 48.09 164 HIS B N 1
ATOM 2715 C CA . HIS B 1 164 ? -18.984 6.516 0.319 1 48.09 164 HIS B CA 1
ATOM 2716 C C . HIS B 1 164 ? -18.672 5.492 1.404 1 48.09 164 HIS B C 1
ATOM 2718 O O . HIS B 1 164 ? -18.953 4.305 1.247 1 48.09 164 HIS B O 1
ATOM 2724 N N . VAL B 1 165 ? -17.484 5.434 1.827 1 44.81 165 VAL B N 1
ATOM 2725 C CA . VAL B 1 165 ? -17.312 4.523 2.955 1 44.81 165 VAL B CA 1
ATOM 2726 C C . VAL B 1 165 ? -18.438 4.73 3.963 1 44.81 165 VAL B C 1
ATOM 2728 O O . VAL B 1 165 ? -18.719 5.863 4.359 1 44.81 165 VAL B O 1
ATOM 2731 N N . PRO B 1 166 ? -19.344 3.738 3.99 1 39.31 166 PRO B N 1
ATOM 2732 C CA . PRO B 1 166 ? -20.453 3.896 4.938 1 39.31 166 PRO B CA 1
ATOM 2733 C C . PRO B 1 166 ? -19.984 4.348 6.32 1 39.31 166 PRO B C 1
ATOM 2735 O O . PRO B 1 166 ? -18.875 4.008 6.742 1 39.31 166 PRO B O 1
ATOM 2738 N N . GLU B 1 167 ? -20.609 5.367 6.801 1 35.84 167 GLU B N 1
ATOM 2739 C CA . GLU B 1 167 ? -20.578 5.801 8.195 1 35.84 167 GLU B CA 1
ATOM 2740 C C . GLU B 1 167 ? -20.641 4.605 9.141 1 35.84 167 GLU B C 1
ATOM 2742 O O . GLU B 1 167 ? -20.328 4.73 10.328 1 35.84 167 GLU B O 1
ATOM 2747 N N . ALA B 1 168 ? -21.266 3.588 8.836 1 36.66 168 ALA B N 1
ATOM 2748 C CA . ALA B 1 168 ? -21.469 2.42 9.695 1 36.66 168 ALA B CA 1
ATOM 2749 C C . ALA B 1 168 ? -20.141 1.909 10.242 1 36.66 168 ALA B C 1
ATOM 2751 O O . ALA B 1 168 ? -20.078 1.35 11.344 1 36.66 168 ALA B O 1
ATOM 2752 N N . ALA B 1 169 ? -19.031 1.865 9.555 1 36.5 169 ALA B N 1
ATOM 2753 C CA . ALA B 1 169 ? -17.812 1.449 10.227 1 36.5 169 ALA B CA 1
ATOM 2754 C C . ALA B 1 169 ? -17.422 2.428 11.328 1 36.5 169 ALA B C 1
ATOM 2756 O O . ALA B 1 169 ? -16.641 2.098 12.219 1 36.5 169 ALA B O 1
ATOM 2757 N N . ILE B 1 170 ? -17.766 3.662 11.312 1 32.41 170 ILE B N 1
ATOM 2758 C CA . ILE B 1 170 ? -17.625 4.695 12.336 1 32.41 170 ILE B CA 1
ATOM 2759 C C . ILE B 1 170 ? -18.672 4.5 13.422 1 32.41 170 ILE B C 1
ATOM 2761 O O . ILE B 1 170 ? -18.453 4.832 14.586 1 32.41 170 ILE B O 1
ATOM 2765 N N . GLU B 1 171 ? -19.969 4.41 13.008 1 31.44 171 GLU B N 1
ATOM 2766 C CA . GLU B 1 171 ? -21.062 4.547 13.961 1 31.44 171 GLU B CA 1
ATOM 2767 C C . GLU B 1 171 ? -21.016 3.439 15.008 1 31.44 171 GLU B C 1
ATOM 2769 O O . GLU B 1 171 ? -21.141 2.258 14.68 1 31.44 171 GLU B O 1
ATOM 2774 N N . LYS B 1 172 ? -20.781 3.266 16.156 1 32.47 172 LYS B N 1
ATOM 2775 C CA . LYS B 1 172 ? -21.922 3.266 17.078 1 32.47 172 LYS B CA 1
ATOM 2776 C C . LYS B 1 172 ? -22.984 4.27 16.625 1 32.47 172 LYS B C 1
ATOM 2778 O O . LYS B 1 172 ? -24.141 4.191 17.062 1 32.47 172 LYS B O 1
ATOM 2783 N N . LYS B 1 173 ? -23.031 5.777 16.734 1 28.61 173 LYS B N 1
ATOM 2784 C CA . LYS B 1 173 ? -24.219 6.5 16.266 1 28.61 173 LYS B CA 1
ATOM 2785 C C . LYS B 1 173 ? -24.375 6.355 14.75 1 28.61 173 LYS B C 1
ATOM 2787 O O . LYS B 1 173 ? -23.406 6.09 14.039 1 28.61 173 LYS B O 1
ATOM 2792 N N . GLY B 1 174 ? -25.703 6.227 14.023 1 27.2 174 GLY B N 1
ATOM 2793 C CA . GLY B 1 174 ? -26.438 6.078 12.789 1 27.2 174 GLY B CA 1
ATOM 2794 C C . GLY B 1 174 ? -25.844 6.859 11.633 1 27.2 174 GLY B C 1
ATOM 2795 O O . GLY B 1 174 ? -26.422 6.914 10.547 1 27.2 174 GLY B O 1
ATOM 2796 N N . GLY B 1 175 ? -25.125 7.949 11.75 1 24.69 175 GLY B N 1
ATOM 2797 C CA . GLY B 1 175 ? -25.016 8.914 10.672 1 24.69 175 GLY B CA 1
ATOM 2798 C C . GLY B 1 175 ? -23.969 8.547 9.641 1 24.69 175 GLY B C 1
ATOM 2799 O O . GLY B 1 175 ? -23.016 7.824 9.945 1 24.69 175 GLY B O 1
ATOM 2800 N N . THR B 1 176 ? -24.219 8.406 8.359 1 28.19 176 THR B N 1
ATOM 2801 C CA . THR B 1 176 ? -23.531 8.211 7.09 1 28.19 176 THR B CA 1
ATOM 2802 C C . THR B 1 176 ? -22.359 9.18 6.961 1 28.19 176 THR B C 1
ATOM 2804 O O . THR B 1 176 ? -22.516 10.391 7.133 1 28.19 176 THR B O 1
ATOM 2807 N N . VAL B 1 177 ? -21.297 9.07 7.668 1 26.78 177 VAL B N 1
ATOM 2808 C CA . VAL B 1 177 ? -20.281 10.094 7.449 1 26.78 177 VAL B CA 1
ATOM 2809 C C . VAL B 1 177 ? -19.578 9.852 6.121 1 26.78 177 VAL B C 1
ATOM 2811 O O . VAL B 1 177 ? -19.266 8.703 5.777 1 26.78 177 VAL B O 1
ATOM 2814 N N . LYS B 1 178 ? -19.672 10.68 5.074 1 28.55 178 LYS B N 1
ATOM 2815 C CA . LYS B 1 178 ? -19.062 10.781 3.752 1 28.55 178 LYS B CA 1
ATOM 2816 C C . LYS B 1 178 ? -17.547 10.906 3.859 1 28.55 178 LYS B C 1
ATOM 2818 O O . LYS B 1 178 ? -17.047 11.742 4.613 1 28.55 178 LYS B O 1
ATOM 2823 N N . VAL B 1 179 ? -16.859 9.812 3.783 1 30.41 179 VAL B N 1
ATOM 2824 C CA . VAL B 1 179 ? -15.406 9.945 3.775 1 30.41 179 VAL B CA 1
ATOM 2825 C C . VAL B 1 179 ? -14.938 10.445 2.412 1 30.41 179 VAL B C 1
ATOM 2827 O O . VAL B 1 179 ? -15.352 9.922 1.375 1 30.41 179 VAL B O 1
ATOM 2830 N N . PHE B 1 180 ? -14.812 11.781 2.141 1 26.31 180 PHE B N 1
ATOM 2831 C CA . PHE B 1 180 ? -14.297 12.391 0.923 1 26.31 180 PHE B CA 1
ATOM 2832 C C . PHE B 1 180 ? -12.781 12.227 0.836 1 26.31 180 PHE B C 1
ATOM 2834 O O . PHE B 1 180 ? -12.094 12.195 1.859 1 26.31 180 PHE B O 1
#

Secondary structure (DSSP, 8-state):
-EEEETTEEEEEEEEEEEETTEEEEEEEE--STTTSS--SSS------HHHHIIIIIIIIIHHHHHHHHHHHTS---B-----HHHHSHHHHHHHHHHT--B----TT-GGG-THHHHHHHHHHHHHTSTTTTSSHHHHHHHHHHHHHH--HHHHHHHHTTS----GGGT-SS-------/-EEEETTEEEEEEEEEEEETTEEEEEEEE--STTTSS--SSS------HHHHIIIIIIIIIHHHHHHHHHHHTS---B-----HHHHSHHHHHHHHHHT--B----TT-GGG-THHHHHHHHHHHHHTSTTTTSSHHHHHHHHHHHHHH--HHHHHHHHTTS----GGGT-SS-------

Organism: Pycnoporus cinnabarinus (NCBI:txid5643)

InterPro domains:
  IPR036397 Ribonuclease H superfamily [G3DSA:3.30.420.10] (1-178)
  IPR038717 Tc1-like transposase, DDE domain [PF13358] (69-128)